Protein AF-0000000084635531 (afdb_homodimer)

Structure (mmCIF, N/CA/C/O backbone):
data_AF-0000000084635531-model_v1
#
loop_
_entity.id
_entity.type
_entity.pdbx_description
1 polymer Skt5p
#
loop_
_atom_site.group_PDB
_atom_site.id
_atom_site.type_symbol
_atom_site.label_atom_id
_atom_site.label_alt_id
_atom_site.label_comp_id
_atom_site.label_asym_id
_atom_site.label_entity_id
_atom_site.label_seq_id
_atom_site.pdbx_PDB_ins_code
_atom_site.Cartn_x
_atom_site.Cartn_y
_atom_site.Cartn_z
_atom_site.occupancy
_atom_site.B_iso_or_equiv
_atom_site.auth_seq_id
_atom_site.auth_comp_id
_atom_site.auth_asym_id
_atom_site.auth_atom_id
_atom_site.pdbx_PDB_model_num
ATOM 1 N N . MET A 1 1 ? -13.078 -28.516 -3.943 1 39.31 1 MET A N 1
ATOM 2 C CA . MET A 1 1 ? -13.93 -27.875 -4.945 1 39.31 1 MET A CA 1
ATOM 3 C C . MET A 1 1 ? -13.539 -26.422 -5.129 1 39.31 1 MET A C 1
ATOM 5 O O . MET A 1 1 ? -13.312 -25.969 -6.254 1 39.31 1 MET A O 1
ATOM 9 N N . ALA A 1 2 ? -13.672 -25.609 -3.975 1 47.59 2 ALA A N 1
ATOM 10 C CA . ALA A 1 2 ? -13.359 -24.188 -4.062 1 47.59 2 ALA A CA 1
ATOM 11 C C . ALA A 1 2 ? -11.977 -23.969 -4.664 1 47.59 2 ALA A C 1
ATOM 13 O O . ALA A 1 2 ? -11.805 -23.141 -5.555 1 47.59 2 ALA A O 1
ATOM 14 N N . PHE A 1 3 ? -11 -24.75 -4.027 1 55.53 3 PHE A N 1
ATOM 15 C CA . PHE A 1 3 ? -9.664 -24.797 -4.602 1 55.53 3 PHE A CA 1
ATOM 16 C C . PHE A 1 3 ? -9.711 -25.266 -6.051 1 55.53 3 PHE A C 1
ATOM 18 O O . PHE A 1 3 ? -8.898 -24.844 -6.875 1 55.53 3 PHE A O 1
ATOM 25 N N . GLU A 1 4 ? -10.875 -25.812 -6.172 1 57.25 4 GLU A N 1
ATOM 26 C CA . GLU A 1 4 ? -11 -26.328 -7.527 1 57.25 4 GLU A CA 1
ATOM 27 C C . GLU A 1 4 ? -11.25 -25.203 -8.531 1 57.25 4 GLU A C 1
ATOM 29 O O . GLU A 1 4 ? -10.711 -25.234 -9.641 1 57.25 4 GLU A O 1
ATOM 34 N N . TRP A 1 5 ? -12.078 -24.328 -8.078 1 56.72 5 TRP A N 1
ATOM 35 C CA . TRP A 1 5 ? -12.344 -23.25 -9.016 1 56.72 5 TRP A CA 1
ATOM 36 C C . TRP A 1 5 ? -11.086 -22.422 -9.266 1 56.72 5 TRP A C 1
ATOM 38 O O . TRP A 1 5 ? -10.766 -22.078 -10.406 1 56.72 5 TRP A O 1
ATOM 48 N N . TYR A 1 6 ? -10.523 -22.125 -8.172 1 62.44 6 TYR A N 1
ATOM 49 C CA . TYR A 1 6 ? -9.32 -21.328 -8.375 1 62.44 6 TYR A CA 1
ATOM 50 C C . TYR A 1 6 ? -8.258 -22.125 -9.109 1 62.44 6 TYR A C 1
ATOM 52 O O . TYR A 1 6 ? -7.555 -21.594 -9.977 1 62.44 6 TYR A O 1
ATOM 60 N N . SER A 1 7 ? -8.383 -23.281 -8.695 1 64.06 7 SER A N 1
ATOM 61 C CA . SER A 1 7 ? -7.453 -24.156 -9.398 1 64.06 7 SER A CA 1
ATOM 62 C C . SER A 1 7 ? -7.82 -24.281 -10.875 1 64.06 7 SER A C 1
ATOM 64 O O . SER A 1 7 ? -6.941 -24.297 -11.734 1 64.06 7 SER A O 1
ATOM 66 N N . LYS A 1 8 ? -9.062 -24.203 -11.023 1 62.97 8 LYS A N 1
ATOM 67 C CA . LYS A 1 8 ? -9.492 -24.281 -12.422 1 62.97 8 LYS A CA 1
ATOM 68 C C . LYS A 1 8 ? -9.156 -23 -13.18 1 62.97 8 LYS A C 1
ATOM 70 O O . LYS A 1 8 ? -8.695 -23.062 -14.32 1 62.97 8 LYS A O 1
ATOM 75 N N . SER A 1 9 ? -9.414 -21.984 -12.555 1 61.53 9 SER A N 1
ATOM 76 C CA . SER A 1 9 ? -9.055 -20.719 -13.203 1 61.53 9 SER A CA 1
ATOM 77 C C . SER A 1 9 ? -7.551 -20.625 -13.414 1 61.53 9 SER A C 1
ATOM 79 O O . SER A 1 9 ? -7.098 -20.203 -14.484 1 61.53 9 SER A O 1
ATOM 81 N N . ALA A 1 10 ? -6.926 -21.031 -12.406 1 65.19 10 ALA A N 1
ATOM 82 C CA . ALA A 1 10 ? -5.469 -21.062 -12.523 1 65.19 10 ALA A CA 1
ATOM 83 C C . ALA A 1 10 ? -5.027 -22.062 -13.578 1 65.19 10 ALA A C 1
ATOM 85 O O . ALA A 1 10 ? -4.082 -21.812 -14.328 1 65.19 10 ALA A O 1
ATOM 86 N N . ASN A 1 11 ? -5.816 -23 -13.656 1 63.84 11 ASN A N 1
ATOM 87 C CA . ASN A 1 11 ? -5.473 -24.062 -14.609 1 63.84 11 ASN A CA 1
ATOM 88 C C . ASN A 1 11 ? -5.93 -23.703 -16.031 1 63.84 11 ASN A C 1
ATOM 90 O O . ASN A 1 11 ? -5.316 -24.125 -17 1 63.84 11 ASN A O 1
ATOM 94 N N . ASN A 1 12 ? -6.898 -22.859 -16.094 1 64.81 12 ASN A N 1
ATOM 95 C CA . ASN A 1 12 ? -7.418 -22.5 -17.406 1 64.81 12 ASN A CA 1
ATOM 96 C C . ASN A 1 12 ? -6.637 -21.359 -18.031 1 64.81 12 ASN A C 1
ATOM 98 O O . ASN A 1 12 ? -7.133 -20.688 -18.938 1 64.81 12 ASN A O 1
ATOM 102 N N . GLY A 1 13 ? -5.625 -21.156 -17.375 1 65.75 13 GLY A N 1
ATOM 103 C CA . GLY A 1 13 ? -4.719 -20.234 -18.047 1 65.75 13 GLY A CA 1
ATOM 104 C C . GLY A 1 13 ? -4.887 -18.797 -17.594 1 65.75 13 GLY A C 1
ATOM 105 O O . GLY A 1 13 ? -4.32 -17.875 -18.203 1 65.75 13 GLY A O 1
ATOM 106 N N . CYS A 1 14 ? -5.695 -18.594 -16.703 1 80.75 14 CYS A N 1
ATOM 107 C CA . CYS A 1 14 ? -5.777 -17.219 -16.234 1 80.75 14 CYS A CA 1
ATOM 108 C C . CYS A 1 14 ? -4.551 -16.844 -15.406 1 80.75 14 CYS A C 1
ATOM 110 O O . CYS A 1 14 ? -4.391 -17.312 -14.281 1 80.75 14 CYS A O 1
ATOM 112 N N . VAL A 1 15 ? -3.674 -16.141 -16 1 83.44 15 VAL A N 1
ATOM 113 C CA . VAL A 1 15 ? -2.369 -15.828 -15.43 1 83.44 15 VAL A CA 1
ATOM 114 C C . VAL A 1 15 ? -2.549 -15.164 -14.062 1 83.44 15 VAL A C 1
ATOM 116 O O . VAL A 1 15 ? -1.773 -15.406 -13.141 1 83.44 15 VAL A O 1
ATOM 119 N N . GLU A 1 16 ? -3.568 -14.438 -13.93 1 82 16 GLU A N 1
ATOM 120 C CA . GLU A 1 16 ? -3.863 -13.812 -12.641 1 82 16 GLU A CA 1
ATOM 121 C C . GLU A 1 16 ? -4.277 -14.859 -11.609 1 82 16 GLU A C 1
ATOM 123 O O . GLU A 1 16 ? -3.881 -14.773 -10.445 1 82 16 GLU A O 1
ATOM 128 N N . GLY A 1 17 ? -5.078 -15.773 -12.031 1 81.44 17 GLY A N 1
ATOM 129 C CA . GLY A 1 17 ? -5.484 -16.859 -11.148 1 81.44 17 GLY A CA 1
ATOM 130 C C . GLY A 1 17 ? -4.316 -17.703 -10.664 1 81.44 17 GLY A C 1
ATOM 131 O O . GLY A 1 17 ? -4.254 -18.062 -9.492 1 81.44 17 GLY A O 1
ATOM 132 N N . GLN A 1 18 ? -3.461 -17.984 -11.547 1 87.81 18 GLN A N 1
ATOM 133 C CA . GLN A 1 18 ? -2.266 -18.734 -11.195 1 87.81 18 GLN A CA 1
ATOM 134 C C . GLN A 1 18 ? -1.438 -18.016 -10.141 1 87.81 18 GLN A C 1
ATOM 136 O O . GLN A 1 18 ? -1.026 -18.609 -9.148 1 87.81 18 GLN A O 1
ATOM 141 N N . ASN A 1 19 ? -1.224 -16.75 -10.375 1 88.44 19 ASN A N 1
ATOM 142 C CA . ASN A 1 19 ? -0.47 -15.938 -9.422 1 88.44 19 ASN A CA 1
ATOM 143 C C . ASN A 1 19 ? -1.159 -15.891 -8.062 1 88.44 19 ASN A C 1
ATOM 145 O O . ASN A 1 19 ? -0.507 -16.031 -7.023 1 88.44 19 ASN A O 1
ATOM 149 N N . ASN A 1 20 ? -2.418 -15.688 -8.117 1 84.12 20 ASN A N 1
ATOM 150 C CA . ASN A 1 20 ? -3.164 -15.57 -6.871 1 84.12 20 ASN A CA 1
ATOM 151 C C . ASN A 1 20 ? -3.168 -16.875 -6.09 1 84.12 20 ASN A C 1
ATOM 153 O O . ASN A 1 20 ? -3.037 -16.875 -4.863 1 84.12 20 ASN A O 1
ATOM 157 N N . LEU A 1 21 ? -3.301 -17.906 -6.723 1 84.62 21 LEU A N 1
ATOM 158 C CA . LEU A 1 21 ? -3.238 -19.219 -6.07 1 84.62 21 LEU A CA 1
ATOM 159 C C . LEU A 1 21 ? -1.843 -19.469 -5.512 1 84.62 21 LEU A C 1
ATOM 161 O O . LEU A 1 21 ? -1.699 -20.078 -4.449 1 84.62 21 LEU A O 1
ATOM 165 N N . ALA A 1 22 ? -0.888 -19.078 -6.258 1 90.25 22 ALA A N 1
ATOM 166 C CA . ALA A 1 22 ? 0.488 -19.203 -5.781 1 90.25 22 ALA A CA 1
ATOM 167 C C . ALA A 1 22 ? 0.681 -18.438 -4.469 1 90.25 22 ALA A C 1
ATOM 169 O O . ALA A 1 22 ? 1.336 -18.938 -3.551 1 90.25 22 ALA A O 1
ATOM 170 N N . LEU A 1 23 ? 0.091 -17.297 -4.391 1 88.25 23 LEU A N 1
ATOM 171 C CA . LEU A 1 23 ? 0.161 -16.516 -3.164 1 88.25 23 LEU A CA 1
ATOM 172 C C . LEU A 1 23 ? -0.453 -17.266 -1.995 1 88.25 23 LEU A C 1
ATOM 174 O O . LEU A 1 23 ? 0.071 -17.234 -0.879 1 88.25 23 LEU A O 1
ATOM 178 N N . CYS A 1 24 ? -1.521 -17.906 -2.26 1 85.94 24 CYS A N 1
ATOM 179 C CA . CYS A 1 24 ? -2.18 -18.688 -1.222 1 85.94 24 CYS A CA 1
ATOM 180 C C . CYS A 1 24 ? -1.283 -19.828 -0.75 1 85.94 24 CYS A C 1
ATOM 182 O O . CYS A 1 24 ? -1.133 -20.047 0.454 1 85.94 24 CYS A O 1
ATOM 184 N N . TYR A 1 25 ? -0.638 -20.516 -1.633 1 88.94 25 TYR A N 1
ATOM 185 C CA . TYR A 1 25 ? 0.281 -21.609 -1.288 1 88.94 25 TYR A CA 1
ATOM 186 C C . TYR A 1 25 ? 1.499 -21.062 -0.545 1 88.94 25 TYR A C 1
ATOM 188 O O . TYR A 1 25 ? 1.981 -21.688 0.401 1 88.94 25 TYR A O 1
ATOM 196 N N . GLU A 1 26 ? 1.96 -19.922 -1.021 1 91.44 26 GLU A N 1
ATOM 197 C CA . GLU A 1 26 ? 3.16 -19.344 -0.43 1 91.44 26 GLU A CA 1
ATOM 198 C C . GLU A 1 26 ? 2.93 -18.969 1.032 1 91.44 26 GLU A C 1
ATOM 200 O O . GLU A 1 26 ? 3.801 -19.188 1.877 1 91.44 26 GLU A O 1
ATOM 205 N N . ASN A 1 27 ? 1.719 -18.469 1.281 1 87.81 27 ASN A N 1
ATOM 206 C CA . ASN A 1 27 ? 1.479 -17.875 2.596 1 87.81 27 ASN A CA 1
ATOM 207 C C . ASN A 1 27 ? 0.577 -18.766 3.449 1 87.81 27 ASN A C 1
ATOM 209 O O . ASN A 1 27 ? 0.368 -18.484 4.633 1 87.81 27 ASN A O 1
ATOM 213 N N . GLY A 1 28 ? 0.109 -19.828 2.809 1 86.5 28 GLY A N 1
ATOM 214 C CA . GLY A 1 28 ? -0.807 -20.688 3.535 1 86.5 28 GLY A CA 1
ATOM 215 C C . GLY A 1 28 ? -2.141 -20.031 3.83 1 86.5 28 GLY A C 1
ATOM 216 O O . GLY A 1 28 ? -2.641 -20.109 4.957 1 86.5 28 GLY A O 1
ATOM 217 N N . ILE A 1 29 ? -2.553 -19.297 2.922 1 79.31 29 ILE A N 1
ATOM 218 C CA . ILE A 1 29 ? -3.83 -18.609 3.068 1 79.31 29 ILE A CA 1
ATOM 219 C C . ILE A 1 29 ? -4.969 -19.531 2.627 1 79.31 29 ILE A C 1
ATOM 221 O O . ILE A 1 29 ? -5.234 -19.672 1.431 1 79.31 29 ILE A O 1
ATOM 225 N N . GLY A 1 30 ? -5.68 -20.125 3.484 1 74.19 30 GLY A N 1
ATOM 226 C CA . GLY A 1 30 ? -6.816 -20.984 3.186 1 74.19 30 GLY A CA 1
ATOM 227 C C . GLY A 1 30 ? -6.414 -22.391 2.764 1 74.19 30 GLY A C 1
ATOM 228 O O . GLY A 1 30 ? -7.258 -23.281 2.65 1 74.19 30 GLY A O 1
ATOM 229 N N . ILE A 1 31 ? -5.211 -22.594 2.461 1 80.62 31 ILE A N 1
ATOM 230 C CA . ILE A 1 31 ? -4.652 -23.891 2.068 1 80.62 31 ILE A CA 1
ATOM 231 C C . ILE A 1 31 ? -3.301 -24.094 2.75 1 80.62 31 ILE A C 1
ATOM 233 O O . ILE A 1 31 ? -2.699 -23.141 3.248 1 80.62 31 ILE A O 1
ATOM 237 N N . ASP A 1 32 ? -2.846 -25.281 2.922 1 85.44 32 ASP A N 1
ATOM 238 C CA . ASP A 1 32 ? -1.549 -25.516 3.547 1 85.44 32 ASP A CA 1
ATOM 239 C C . ASP A 1 32 ? -0.424 -24.875 2.734 1 85.44 32 ASP A C 1
ATOM 241 O O . ASP A 1 32 ? -0.447 -24.906 1.502 1 85.44 32 ASP A O 1
ATOM 245 N N . LYS A 1 33 ? 0.396 -24.359 3.434 1 92.25 33 LYS A N 1
ATOM 246 C CA . LYS A 1 33 ? 1.575 -23.781 2.793 1 92.25 33 LYS A CA 1
ATOM 247 C C . LYS A 1 33 ? 2.316 -24.828 1.963 1 92.25 33 LYS A C 1
ATOM 249 O O . LYS A 1 33 ? 2.48 -25.969 2.396 1 92.25 33 LYS A O 1
ATOM 254 N N . ASP A 1 34 ? 2.715 -24.453 0.826 1 94.38 34 ASP A N 1
ATOM 255 C CA . ASP A 1 34 ? 3.459 -25.297 -0.106 1 94.38 34 ASP A CA 1
ATOM 256 C C . ASP A 1 34 ? 4.289 -24.453 -1.067 1 94.38 34 ASP A C 1
ATOM 258 O O . ASP A 1 34 ? 3.797 -24.031 -2.115 1 94.38 34 ASP A O 1
ATOM 262 N N . TYR A 1 35 ? 5.586 -24.297 -0.818 1 96.44 35 TYR A N 1
ATOM 263 C CA . TYR A 1 35 ? 6.453 -23.422 -1.607 1 96.44 35 TYR A CA 1
ATOM 264 C C . TYR A 1 35 ? 6.691 -24.016 -2.994 1 96.44 35 TYR A C 1
ATOM 266 O O . TYR A 1 35 ? 6.848 -23.266 -3.969 1 96.44 35 TYR A O 1
ATOM 274 N N . GLY A 1 36 ? 6.711 -25.297 -2.99 1 96.94 36 GLY A N 1
ATOM 275 C CA . GLY A 1 36 ? 6.883 -25.938 -4.285 1 96.94 36 GLY A CA 1
ATOM 276 C C . GLY A 1 36 ? 5.754 -25.625 -5.254 1 96.94 36 GLY A C 1
ATOM 277 O O . GLY A 1 36 ? 6 -25.266 -6.406 1 96.94 36 GLY A O 1
ATOM 278 N N . LYS A 1 37 ? 4.543 -25.719 -4.785 1 93.81 37 LYS A N 1
ATOM 279 C CA . LYS A 1 37 ? 3.389 -25.422 -5.625 1 93.81 37 LYS A CA 1
ATOM 280 C C . LYS A 1 37 ? 3.342 -23.922 -5.973 1 93.81 37 LYS A C 1
ATOM 282 O O . LYS A 1 37 ? 2.994 -23.562 -7.094 1 93.81 37 LYS A O 1
ATOM 287 N N . ALA A 1 38 ? 3.652 -23.125 -4.988 1 94.69 38 ALA A N 1
ATOM 288 C CA . ALA A 1 38 ? 3.697 -21.703 -5.25 1 94.69 38 ALA A CA 1
ATOM 289 C C . ALA A 1 38 ? 4.68 -21.375 -6.375 1 94.69 38 ALA A C 1
ATOM 291 O O . ALA A 1 38 ? 4.34 -20.656 -7.32 1 94.69 38 ALA A O 1
ATOM 292 N N . PHE A 1 39 ? 5.848 -22.016 -6.25 1 97.31 39 PHE A N 1
ATOM 293 C CA . PHE A 1 39 ? 6.902 -21.797 -7.234 1 97.31 39 PHE A CA 1
ATOM 294 C C . PHE A 1 39 ? 6.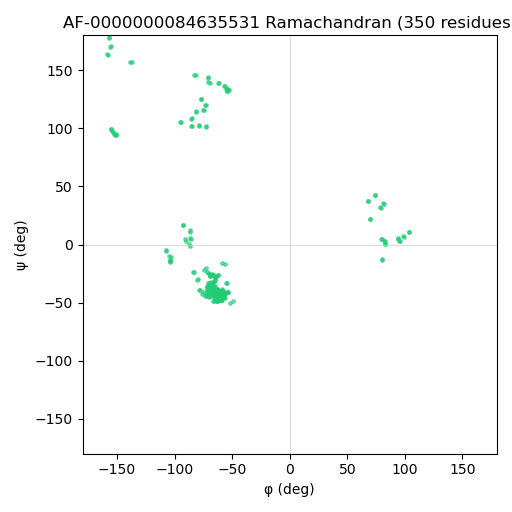434 -22.219 -8.625 1 97.31 39 PHE A C 1
ATOM 296 O O . PHE A 1 39 ? 6.625 -21.484 -9.594 1 97.31 39 PHE A O 1
ATOM 303 N N . GLU A 1 40 ? 5.844 -23.328 -8.688 1 95.25 40 GLU A N 1
ATOM 304 C CA . GLU A 1 40 ? 5.367 -23.844 -9.961 1 95.25 40 GLU A CA 1
ATOM 305 C C . GLU A 1 40 ? 4.316 -22.922 -10.578 1 95.25 40 GLU A C 1
ATOM 307 O O . GLU A 1 40 ? 4.344 -22.641 -11.773 1 95.25 40 GLU A O 1
ATOM 312 N N . LEU A 1 41 ? 3.461 -22.469 -9.75 1 92.69 41 LEU A N 1
ATOM 313 C CA . LEU A 1 41 ? 2.373 -21.625 -10.227 1 92.69 41 LEU A CA 1
ATOM 314 C C . LEU A 1 41 ? 2.889 -20.234 -10.617 1 92.69 41 LEU A C 1
ATOM 316 O O . LEU A 1 41 ? 2.469 -19.672 -11.633 1 92.69 41 LEU A O 1
ATOM 320 N N . TYR A 1 42 ? 3.766 -19.672 -9.836 1 94.81 42 TYR A N 1
ATOM 321 C CA . TYR A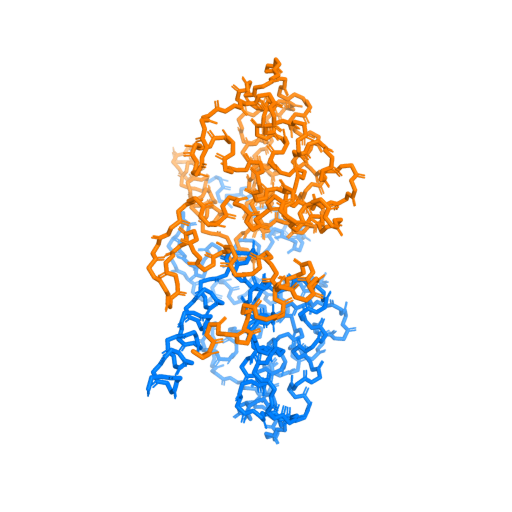 1 42 ? 4.391 -18.422 -10.234 1 94.81 42 TYR A CA 1
ATOM 322 C C . TYR A 1 42 ? 5.113 -18.562 -11.57 1 94.81 42 TYR A C 1
ATOM 324 O O . TYR A 1 42 ? 5.07 -17.672 -12.414 1 94.81 42 TYR A O 1
ATOM 332 N N . SER A 1 43 ? 5.844 -19.656 -11.703 1 95.88 43 SER A N 1
ATOM 333 C CA . SER A 1 43 ? 6.562 -19.938 -12.938 1 95.88 43 SER A CA 1
ATOM 334 C C . SER A 1 43 ? 5.609 -19.984 -14.133 1 95.88 43 SER A C 1
ATOM 336 O O . SER A 1 43 ? 5.891 -19.406 -15.18 1 95.88 43 SER A O 1
ATOM 338 N N . LYS A 1 44 ? 4.535 -20.641 -13.93 1 93.12 44 LYS A N 1
ATOM 339 C CA . LYS A 1 44 ? 3.535 -20.734 -14.984 1 93.12 44 LYS A CA 1
ATOM 340 C C . LYS A 1 44 ? 2.963 -19.359 -15.328 1 93.12 44 LYS A C 1
ATOM 342 O O . LYS A 1 44 ? 2.842 -19.016 -16.5 1 93.12 44 LYS A O 1
ATOM 347 N N . ALA A 1 45 ? 2.592 -18.641 -14.328 1 92.56 45 ALA A N 1
ATOM 348 C CA . ALA A 1 45 ? 2.033 -17.312 -14.531 1 92.56 45 ALA A CA 1
ATOM 349 C C . ALA A 1 45 ? 3.031 -16.406 -15.25 1 92.56 45 ALA A C 1
ATOM 351 O O . ALA A 1 45 ? 2.652 -15.617 -16.125 1 92.56 45 ALA A O 1
ATOM 352 N N . THR A 1 46 ? 4.246 -16.469 -14.875 1 93.94 46 THR A N 1
ATOM 353 C CA . THR A 1 46 ? 5.309 -15.68 -15.484 1 93.94 46 THR A CA 1
ATOM 354 C C . THR A 1 46 ? 5.484 -16.062 -16.953 1 93.94 46 THR A C 1
ATOM 356 O O . THR A 1 46 ? 5.578 -15.18 -17.812 1 93.94 46 THR A O 1
ATOM 359 N N . ASN A 1 47 ? 5.492 -17.328 -17.188 1 92.88 47 ASN A N 1
ATOM 360 C CA . ASN A 1 47 ? 5.656 -17.828 -18.562 1 92.88 47 ASN A CA 1
ATOM 361 C C . ASN A 1 47 ? 4.48 -17.422 -19.438 1 92.88 47 ASN A C 1
ATOM 363 O O . ASN A 1 47 ? 4.648 -17.188 -20.641 1 92.88 47 ASN A O 1
ATOM 367 N N . ASN A 1 48 ? 3.342 -17.266 -18.766 1 90.44 48 ASN A N 1
ATOM 368 C CA . ASN A 1 48 ? 2.141 -16.891 -19.5 1 90.44 48 ASN A CA 1
ATOM 369 C C . ASN A 1 48 ? 1.982 -15.375 -19.578 1 90.44 48 ASN A C 1
ATOM 371 O O . ASN A 1 48 ? 0.934 -14.875 -19.984 1 90.44 48 ASN A O 1
ATOM 375 N N . GLY A 1 49 ? 2.988 -14.625 -19.031 1 87.19 49 GLY A N 1
ATOM 376 C CA . GLY A 1 49 ? 3.086 -13.211 -19.344 1 87.19 49 GLY A CA 1
ATOM 377 C C . GLY A 1 49 ? 2.6 -12.312 -18.219 1 87.19 49 GLY A C 1
ATOM 378 O O . GLY A 1 49 ? 2.443 -11.109 -18.406 1 87.19 49 GLY A O 1
ATOM 379 N N . TYR A 1 50 ? 2.359 -12.844 -17.078 1 88.12 50 TYR A N 1
ATOM 380 C CA . TYR A 1 50 ? 1.863 -12.016 -15.984 1 88.12 50 TYR A CA 1
ATOM 381 C C . TYR A 1 50 ? 3.006 -11.266 -15.297 1 88.12 50 TYR A C 1
ATOM 383 O O . TYR A 1 50 ? 3.768 -11.859 -14.531 1 88.12 50 TYR A O 1
ATOM 391 N N . ILE A 1 51 ? 2.965 -10.07 -15.422 1 84.62 51 ILE A N 1
ATOM 392 C CA . ILE A 1 51 ? 4.098 -9.227 -15.062 1 84.62 51 ILE A CA 1
ATOM 393 C C . ILE A 1 51 ? 4.316 -9.273 -13.547 1 84.62 51 ILE A C 1
ATOM 395 O O . ILE A 1 51 ? 5.457 -9.32 -13.078 1 84.62 51 ILE A O 1
ATOM 399 N N . PHE A 1 52 ? 3.285 -9.273 -12.758 1 84 52 PHE A N 1
ATOM 400 C CA . PHE A 1 52 ? 3.416 -9.25 -11.305 1 84 52 PHE A CA 1
ATOM 401 C C . PHE A 1 52 ? 3.975 -10.562 -10.781 1 84 52 PHE A C 1
ATOM 403 O O . PHE A 1 52 ? 4.676 -10.594 -9.766 1 84 52 PHE A O 1
ATOM 410 N N . ALA A 1 53 ? 3.73 -11.578 -11.555 1 91.81 53 ALA A N 1
ATOM 411 C CA . ALA A 1 53 ? 4.227 -12.891 -11.148 1 91.81 53 ALA A CA 1
ATOM 412 C C . ALA A 1 53 ? 5.742 -12.969 -11.281 1 91.81 53 ALA A C 1
ATOM 414 O O . ALA A 1 53 ? 6.387 -13.797 -10.633 1 91.81 53 ALA A O 1
ATOM 415 N N . ARG A 1 54 ? 6.281 -12.156 -12.133 1 94.19 54 ARG A N 1
ATOM 416 C CA . ARG A 1 54 ? 7.73 -12.148 -12.328 1 94.19 54 ARG A CA 1
ATOM 417 C C . ARG A 1 54 ? 8.453 -11.75 -11.055 1 94.19 54 ARG A C 1
ATOM 419 O O . ARG A 1 54 ? 9.438 -12.375 -10.664 1 94.19 54 ARG A O 1
ATOM 426 N N . SER A 1 55 ? 7.93 -10.781 -10.414 1 93.38 55 SER A N 1
ATOM 427 C CA . SER A 1 55 ? 8.539 -10.352 -9.156 1 93.38 55 SER A CA 1
ATOM 428 C C . SER A 1 55 ? 8.375 -11.414 -8.078 1 93.38 55 SER A C 1
ATOM 430 O O . SER A 1 55 ? 9.297 -11.648 -7.289 1 93.38 55 SER A O 1
ATOM 432 N N . ASN A 1 56 ? 7.23 -11.984 -8.102 1 94.06 56 ASN A N 1
ATOM 433 C CA . ASN A 1 56 ? 7.012 -13.031 -7.109 1 94.06 56 ASN A CA 1
ATOM 434 C C . ASN A 1 56 ? 7.914 -14.234 -7.359 1 94.06 56 ASN A C 1
ATOM 436 O O . ASN A 1 56 ? 8.469 -14.812 -6.414 1 94.06 56 ASN A O 1
ATOM 440 N N . LEU A 1 57 ? 8.016 -14.586 -8.578 1 96.62 57 LEU A N 1
ATOM 441 C CA . LEU A 1 57 ? 8.93 -15.672 -8.93 1 96.62 57 LEU A CA 1
ATOM 442 C C . LEU A 1 57 ? 10.367 -15.305 -8.578 1 96.62 57 LEU A C 1
ATOM 444 O O . LEU A 1 57 ? 11.125 -16.156 -8.094 1 96.62 57 LEU A O 1
ATOM 448 N N . GLY A 1 58 ? 10.703 -14.102 -8.836 1 97.19 58 GLY A N 1
ATOM 449 C CA . GLY A 1 58 ? 12.016 -13.625 -8.422 1 97.19 58 GLY A CA 1
ATOM 450 C C . GLY A 1 58 ? 12.266 -13.797 -6.934 1 97.19 58 GLY A C 1
ATOM 451 O O . GLY A 1 58 ? 13.344 -14.242 -6.527 1 97.19 58 GLY A O 1
ATOM 452 N N . ARG A 1 59 ? 11.289 -13.523 -6.18 1 95.38 59 ARG A N 1
ATOM 453 C CA . ARG A 1 59 ? 11.406 -13.68 -4.734 1 95.38 59 ARG A CA 1
ATOM 454 C C . ARG A 1 59 ? 11.633 -15.141 -4.359 1 95.38 59 ARG A C 1
ATOM 456 O O . ARG A 1 59 ? 12.383 -15.438 -3.428 1 95.38 59 ARG A O 1
ATOM 463 N N . CYS A 1 60 ? 10.953 -16.016 -5.098 1 97.31 60 CYS A N 1
ATOM 464 C CA . CYS A 1 60 ? 11.172 -17.438 -4.859 1 97.31 60 CYS A CA 1
ATOM 465 C C . CYS A 1 60 ? 12.641 -17.797 -5.055 1 97.31 60 CYS A C 1
ATOM 467 O O . CYS A 1 60 ? 13.227 -18.484 -4.219 1 97.31 60 CYS A O 1
ATOM 469 N N . TYR A 1 61 ? 13.258 -17.281 -6.102 1 97.88 61 TYR A N 1
ATOM 470 C CA . TYR A 1 61 ? 14.664 -17.547 -6.363 1 97.88 61 TYR A CA 1
ATOM 471 C C . TYR A 1 61 ? 15.547 -16.844 -5.336 1 97.88 61 TYR A C 1
ATOM 473 O O . TYR A 1 61 ? 16.594 -17.375 -4.941 1 97.88 61 TYR A O 1
ATOM 481 N N . GLU A 1 62 ? 15.125 -15.703 -4.938 1 97.5 62 GLU A N 1
ATOM 482 C CA . GLU A 1 62 ? 15.906 -14.93 -3.98 1 97.5 62 GLU A CA 1
ATOM 483 C C . GLU A 1 62 ? 15.93 -15.602 -2.611 1 97.5 62 GLU A C 1
ATOM 485 O O . GLU A 1 62 ? 16.969 -15.617 -1.941 1 97.5 62 GLU A O 1
ATOM 490 N N . LYS A 1 63 ? 14.805 -16.203 -2.223 1 96.44 63 LYS A N 1
ATOM 491 C CA . LYS A 1 63 ? 14.656 -16.734 -0.869 1 96.44 63 LYS A CA 1
ATOM 492 C C . LYS A 1 63 ? 14.773 -18.25 -0.85 1 96.44 63 LYS A C 1
ATOM 494 O O . LYS A 1 63 ? 14.961 -18.859 0.212 1 96.44 63 LYS A O 1
ATOM 499 N N . GLY A 1 64 ? 14.688 -18.844 -2.004 1 97.12 64 GLY A N 1
ATOM 500 C CA . GLY A 1 64 ? 14.711 -20.297 -2.1 1 97.12 64 GLY A CA 1
ATOM 501 C C . GLY A 1 64 ? 13.391 -20.938 -1.748 1 97.12 64 GLY A C 1
ATOM 502 O O . GLY A 1 64 ? 13.352 -22 -1.108 1 97.12 64 GLY A O 1
ATOM 503 N N . PHE A 1 65 ? 12.281 -20.219 -2.049 1 96.56 65 PHE A N 1
ATOM 504 C CA . PHE A 1 65 ? 10.945 -20.766 -1.829 1 96.56 65 PHE A CA 1
ATOM 505 C C . PHE A 1 65 ? 10.562 -21.734 -2.943 1 96.56 65 PHE A C 1
ATOM 507 O O . PHE A 1 65 ? 10.141 -21.297 -4.02 1 96.56 65 PHE A O 1
ATOM 514 N N . GLY A 1 66 ? 10.609 -23 -2.764 1 97.38 66 GLY A N 1
ATOM 515 C CA . GLY A 1 66 ? 10.211 -24 -3.736 1 97.38 66 GLY A CA 1
ATOM 516 C C . GLY A 1 66 ? 11.281 -24.297 -4.766 1 97.38 66 GLY A C 1
ATOM 517 O O . GLY A 1 66 ? 11.055 -25.062 -5.707 1 97.38 66 GLY A O 1
ATOM 518 N N . THR A 1 67 ? 12.453 -23.672 -4.617 1 97.56 67 THR A N 1
ATOM 519 C CA . THR A 1 67 ? 13.609 -23.844 -5.492 1 97.56 67 THR A CA 1
ATOM 520 C C . THR A 1 67 ? 14.898 -23.5 -4.754 1 97.56 67 THR A C 1
ATOM 522 O O . THR A 1 67 ? 14.859 -23.062 -3.6 1 97.56 67 THR A O 1
ATOM 525 N N . ASP A 1 68 ? 16.078 -23.766 -5.305 1 96.88 68 ASP A N 1
ATOM 526 C CA . ASP A 1 68 ? 17.344 -23.312 -4.73 1 96.88 68 ASP A CA 1
ATOM 527 C C . ASP A 1 68 ? 17.5 -21.797 -4.887 1 96.88 68 ASP A C 1
ATOM 529 O O . ASP A 1 68 ? 17.031 -21.219 -5.867 1 96.88 68 ASP A O 1
ATOM 533 N N . LYS A 1 69 ? 18.062 -21.203 -3.961 1 97.56 69 LYS A N 1
ATOM 534 C CA . LYS A 1 69 ? 18.406 -19.781 -4.074 1 97.56 69 LYS A CA 1
ATOM 535 C C . LYS A 1 69 ? 19.234 -19.516 -5.328 1 97.56 69 LYS A C 1
ATOM 537 O O . LYS A 1 69 ? 20.141 -20.281 -5.652 1 97.56 69 LYS A O 1
ATOM 542 N N . ASN A 1 70 ? 18.891 -18.531 -6.02 1 98.38 70 ASN A N 1
ATOM 543 C CA . ASN A 1 70 ? 19.578 -18.094 -7.234 1 98.38 70 ASN A CA 1
ATOM 544 C C . ASN A 1 70 ? 19.391 -16.594 -7.469 1 98.38 70 ASN A C 1
ATOM 546 O O . ASN A 1 70 ? 18.422 -16.172 -8.094 1 98.38 70 ASN A O 1
ATOM 550 N N . TYR A 1 71 ? 20.297 -15.836 -7.051 1 98.06 71 TYR A N 1
ATOM 551 C CA . TYR A 1 71 ? 20.203 -14.383 -7.09 1 98.06 71 TYR A CA 1
ATOM 552 C C . TYR A 1 71 ? 20.234 -13.875 -8.523 1 98.06 71 TYR A C 1
ATOM 554 O O . TYR A 1 71 ? 19.578 -12.875 -8.852 1 98.06 71 TYR A O 1
ATOM 562 N N . MET A 1 72 ? 21 -14.516 -9.32 1 97.94 72 MET A N 1
ATOM 563 C CA . MET A 1 72 ? 21.094 -14.078 -10.711 1 97.94 72 MET A CA 1
ATOM 564 C C . MET A 1 72 ? 19.75 -14.227 -11.414 1 97.94 72 MET A C 1
ATOM 566 O O . MET A 1 72 ? 19.328 -13.32 -12.141 1 97.94 72 MET A O 1
ATOM 570 N N . ARG A 1 73 ? 19.109 -15.312 -11.211 1 97.62 73 ARG A N 1
ATOM 571 C CA . ARG A 1 73 ? 17.781 -15.523 -11.805 1 97.62 73 ARG A CA 1
ATOM 572 C C . ARG A 1 73 ? 16.781 -14.516 -11.25 1 97.62 73 ARG A C 1
ATOM 574 O O . ARG A 1 73 ? 15.945 -13.992 -11.992 1 97.62 73 ARG A O 1
ATOM 581 N N . ALA A 1 74 ? 16.844 -14.305 -9.945 1 98.19 74 ALA A N 1
ATOM 582 C CA . ALA A 1 74 ? 15.977 -13.305 -9.328 1 98.19 74 ALA A CA 1
ATOM 583 C C . ALA A 1 74 ? 16.188 -11.93 -9.969 1 98.19 74 ALA A C 1
ATOM 585 O O . ALA A 1 74 ? 15.219 -11.273 -10.367 1 98.19 74 ALA A O 1
ATOM 586 N N . PHE A 1 75 ? 17.438 -11.594 -10.219 1 98.38 75 PHE A N 1
ATOM 587 C CA . PHE A 1 75 ? 17.797 -10.312 -10.828 1 98.38 75 PHE A CA 1
ATOM 588 C C . PHE A 1 75 ? 17.188 -10.188 -12.219 1 98.38 75 PHE A C 1
ATOM 590 O O . PHE A 1 75 ? 16.609 -9.148 -12.562 1 98.38 75 PHE A O 1
ATOM 597 N N . GLU A 1 76 ? 1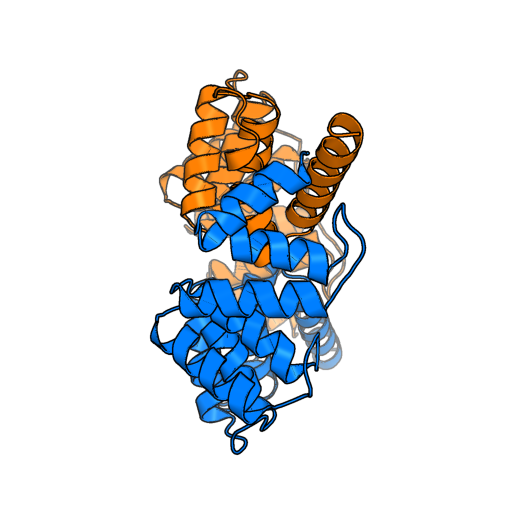7.312 -11.211 -12.953 1 97.81 76 GLU A N 1
ATOM 598 C CA . GLU A 1 76 ? 16.797 -11.195 -14.312 1 97.81 76 GLU A CA 1
ATOM 599 C C . GLU A 1 76 ? 15.281 -10.992 -14.336 1 97.81 76 GLU A C 1
ATOM 601 O O . GLU A 1 76 ? 14.758 -10.25 -15.164 1 97.81 76 GLU A O 1
ATOM 606 N N . LEU A 1 77 ? 14.664 -11.664 -13.422 1 97.75 77 LEU A N 1
ATOM 607 C CA . LEU A 1 77 ? 13.211 -11.562 -13.344 1 97.75 77 LEU A CA 1
ATOM 608 C C . LEU A 1 77 ? 12.781 -10.18 -12.883 1 97.75 77 LEU A C 1
ATOM 610 O O . LEU A 1 77 ? 11.867 -9.586 -13.453 1 97.75 77 LEU A O 1
ATOM 614 N N . TYR A 1 78 ? 13.43 -9.648 -11.875 1 97.44 78 TYR A N 1
ATOM 615 C CA . TYR A 1 78 ? 13.125 -8.305 -11.414 1 97.44 78 TYR A CA 1
ATOM 616 C C . TYR A 1 78 ? 13.398 -7.277 -12.508 1 97.44 78 TYR A C 1
ATOM 618 O O . TYR A 1 78 ? 12.648 -6.309 -12.664 1 97.44 78 TYR A O 1
ATOM 626 N N . ASN A 1 79 ? 14.492 -7.496 -13.25 1 98 79 ASN A N 1
ATOM 627 C CA . ASN A 1 79 ? 14.852 -6.59 -14.336 1 98 79 ASN A CA 1
ATOM 628 C C . ASN A 1 79 ? 13.758 -6.543 -15.406 1 98 79 ASN A C 1
ATOM 630 O O . ASN A 1 79 ? 13.391 -5.469 -15.883 1 98 79 ASN A O 1
ATOM 634 N N . LYS A 1 80 ? 13.289 -7.707 -15.727 1 96.25 80 LYS A N 1
ATOM 635 C CA . LYS A 1 80 ? 12.203 -7.766 -16.703 1 96.25 80 LYS A CA 1
ATOM 636 C C . LYS A 1 80 ? 10.953 -7.07 -16.172 1 96.25 80 LYS A C 1
ATOM 638 O O . LYS A 1 80 ? 10.328 -6.285 -16.875 1 96.25 80 LYS A O 1
ATOM 643 N N . SER A 1 81 ? 10.602 -7.348 -14.961 1 95.25 81 SER A N 1
ATOM 644 C CA . SER A 1 81 ? 9.43 -6.746 -14.336 1 95.25 81 SER A CA 1
ATOM 645 C C . SER A 1 81 ? 9.562 -5.23 -14.258 1 95.25 81 SER A C 1
ATOM 647 O O . SER A 1 81 ? 8.617 -4.504 -14.57 1 95.25 81 SER A O 1
ATOM 649 N N . ALA A 1 82 ? 10.664 -4.73 -13.922 1 96.31 82 ALA A N 1
ATOM 650 C CA . ALA A 1 82 ? 10.922 -3.299 -13.82 1 96.31 82 ALA A CA 1
ATOM 651 C C . ALA A 1 82 ? 10.828 -2.621 -15.18 1 96.31 82 ALA A C 1
ATOM 653 O O . ALA A 1 82 ? 10.234 -1.546 -15.312 1 96.31 82 ALA A O 1
ATOM 654 N N . ASN A 1 83 ? 11.352 -3.268 -16.188 1 95.69 83 ASN A N 1
ATOM 655 C CA . ASN A 1 83 ? 11.367 -2.715 -17.547 1 95.69 83 ASN A CA 1
ATOM 656 C C . ASN A 1 83 ? 9.953 -2.621 -18.125 1 95.69 83 ASN A C 1
ATOM 658 O O . ASN A 1 83 ? 9.688 -1.765 -18.969 1 95.69 83 ASN A O 1
ATOM 662 N N . GLU A 1 84 ? 9.156 -3.486 -17.594 1 92.75 84 GLU A N 1
ATOM 663 C CA . GLU A 1 84 ? 7.77 -3.467 -18.062 1 92.75 84 GLU A CA 1
ATOM 664 C C . GLU A 1 84 ? 6.934 -2.471 -17.25 1 92.75 84 GLU A C 1
ATOM 666 O O . GLU A 1 84 ? 5.715 -2.406 -17.422 1 92.75 84 GLU A O 1
ATOM 671 N N . GLY A 1 85 ? 7.539 -1.807 -16.312 1 91 85 GLY A N 1
ATOM 672 C CA . GLY A 1 85 ? 6.902 -0.69 -15.633 1 91 85 GLY A CA 1
ATOM 673 C C . GLY A 1 85 ? 6.297 -1.071 -14.297 1 91 85 GLY A C 1
ATOM 674 O O . GLY A 1 85 ? 5.621 -0.261 -13.664 1 91 85 GLY A O 1
ATOM 675 N N . CYS A 1 86 ? 6.535 -2.277 -13.844 1 90.81 86 CYS A N 1
ATOM 676 C CA . CYS A 1 86 ? 5.992 -2.719 -12.562 1 90.81 86 CYS A CA 1
ATOM 677 C C . CYS A 1 86 ? 6.727 -2.061 -11.406 1 90.81 86 CYS A C 1
ATOM 679 O O . CYS A 1 86 ? 7.93 -2.258 -11.234 1 90.81 86 CYS A O 1
ATOM 681 N N . SER A 1 87 ? 6.004 -1.331 -10.594 1 91.81 87 SER A N 1
ATOM 682 C CA . SER A 1 87 ? 6.605 -0.593 -9.484 1 91.81 87 SER A CA 1
ATOM 683 C C . SER A 1 87 ? 7.25 -1.537 -8.477 1 91.81 87 SER A C 1
ATOM 685 O O . SER A 1 87 ? 8.305 -1.232 -7.918 1 91.81 87 SER A O 1
ATOM 687 N N . LYS A 1 88 ? 6.586 -2.623 -8.211 1 91.88 88 LYS A N 1
ATOM 688 C CA . LYS A 1 88 ? 7.18 -3.619 -7.324 1 91.88 88 LYS A CA 1
ATOM 689 C C . LYS A 1 88 ? 8.492 -4.156 -7.898 1 91.88 88 LYS A C 1
ATOM 691 O O . LYS A 1 88 ? 9.477 -4.305 -7.176 1 91.88 88 LYS A O 1
ATOM 696 N N . GLY A 1 89 ? 8.414 -4.492 -9.18 1 95.62 89 GLY A N 1
ATOM 697 C CA . GLY A 1 89 ? 9.625 -4.934 -9.859 1 95.62 89 GLY A CA 1
ATOM 698 C C . GLY A 1 89 ? 10.75 -3.916 -9.789 1 95.62 89 GLY A C 1
ATOM 699 O O . GLY A 1 89 ? 11.906 -4.277 -9.586 1 95.62 89 GLY A O 1
ATOM 700 N N . GLN A 1 90 ? 10.422 -2.658 -9.961 1 97.38 90 GLN A N 1
ATOM 701 C CA . GLN A 1 90 ? 11.398 -1.58 -9.859 1 97.38 90 GLN A CA 1
ATOM 702 C C . GLN A 1 90 ? 12.039 -1.548 -8.477 1 97.38 90 GLN A C 1
ATOM 704 O O . GLN A 1 90 ? 13.258 -1.418 -8.352 1 97.38 90 GLN A O 1
ATOM 709 N N . ASN A 1 91 ? 11.203 -1.706 -7.492 1 97.38 91 ASN A N 1
ATOM 710 C CA . ASN A 1 91 ? 11.719 -1.729 -6.129 1 97.38 91 ASN A CA 1
ATOM 711 C C . ASN A 1 91 ? 12.609 -2.941 -5.887 1 97.38 91 ASN A C 1
ATOM 713 O O . ASN A 1 91 ? 13.695 -2.814 -5.309 1 97.38 91 ASN A O 1
ATOM 717 N N . ASP A 1 92 ? 12.188 -4.094 -6.316 1 97 92 ASP A N 1
ATOM 718 C CA . ASP A 1 92 ? 12.945 -5.32 -6.105 1 97 92 ASP A CA 1
ATOM 719 C C . ASP A 1 92 ? 14.273 -5.277 -6.855 1 97 92 ASP A C 1
ATOM 721 O O . ASP A 1 92 ? 15.305 -5.727 -6.336 1 97 92 ASP A O 1
ATOM 725 N N . LEU A 1 93 ? 14.203 -4.742 -8.023 1 98.25 93 LEU A N 1
ATOM 726 C CA . LEU A 1 93 ? 15.438 -4.566 -8.773 1 98.25 93 LEU A CA 1
ATOM 727 C C . LEU A 1 93 ? 16.375 -3.596 -8.062 1 98.25 93 LEU A C 1
ATOM 729 O O . LEU A 1 93 ? 17.594 -3.811 -8.016 1 98.25 93 LEU A O 1
ATOM 733 N N . GLY A 1 94 ? 15.82 -2.533 -7.543 1 98.62 94 GLY A N 1
ATOM 734 C CA . GLY A 1 94 ? 16.609 -1.623 -6.73 1 98.62 94 GLY A CA 1
ATOM 735 C C . GLY A 1 94 ? 17.328 -2.316 -5.582 1 98.62 94 GLY A C 1
ATOM 736 O O . GLY A 1 94 ? 18.5 -2.055 -5.328 1 98.62 94 GLY A O 1
ATOM 737 N N . ASN A 1 95 ? 16.672 -3.207 -4.961 1 98.25 95 ASN A N 1
ATOM 738 C CA . ASN A 1 95 ? 17.281 -3.971 -3.875 1 98.25 95 ASN A CA 1
ATOM 739 C C . ASN A 1 95 ? 18.469 -4.805 -4.367 1 98.25 95 ASN A C 1
ATOM 741 O O . ASN A 1 95 ? 19.453 -4.965 -3.65 1 98.25 95 ASN A O 1
ATOM 745 N N . CYS A 1 96 ? 18.297 -5.359 -5.551 1 98.38 96 CYS A N 1
ATOM 746 C CA . CYS A 1 96 ? 19.406 -6.125 -6.105 1 98.38 96 CYS A CA 1
ATOM 747 C C . CYS A 1 96 ? 20.656 -5.262 -6.215 1 98.38 96 CYS A C 1
ATOM 749 O O . CYS A 1 96 ? 21.734 -5.668 -5.777 1 98.38 96 CYS A O 1
ATOM 751 N N . TYR A 1 97 ? 20.5 -4.055 -6.695 1 98.69 97 TYR A N 1
ATOM 752 C CA . TYR A 1 97 ? 21.625 -3.141 -6.832 1 98.69 97 TYR A CA 1
ATOM 753 C C . TYR A 1 97 ? 22.094 -2.643 -5.469 1 98.69 97 TYR A C 1
ATOM 755 O O . TYR A 1 97 ? 23.297 -2.436 -5.254 1 98.69 97 TYR A O 1
ATOM 763 N N . PHE A 1 98 ? 21.172 -2.453 -4.598 1 98.69 98 PHE A N 1
ATOM 764 C CA . PHE A 1 98 ? 21.5 -1.925 -3.275 1 98.69 98 PHE A CA 1
ATOM 765 C C . PHE A 1 98 ? 22.344 -2.918 -2.484 1 98.69 98 PHE A C 1
ATOM 767 O O . PHE A 1 98 ? 23.344 -2.539 -1.866 1 98.69 98 PHE A O 1
ATOM 774 N N . TYR A 1 99 ? 21.984 -4.199 -2.562 1 97.81 99 TYR A N 1
ATOM 775 C CA . TYR A 1 99 ? 22.625 -5.211 -1.73 1 97.81 99 TYR A CA 1
ATOM 776 C C . TYR A 1 99 ? 23.625 -6.035 -2.543 1 97.81 99 TYR A C 1
ATOM 778 O O . TYR A 1 99 ? 24.375 -6.832 -1.985 1 97.81 99 TYR A O 1
ATOM 786 N N . GLY A 1 100 ? 23.641 -5.914 -3.775 1 97.81 100 GLY A N 1
ATOM 787 C CA . GLY A 1 100 ? 24.516 -6.703 -4.629 1 97.81 100 GLY A CA 1
ATOM 788 C C . GLY A 1 100 ? 24.062 -8.141 -4.777 1 97.81 100 GLY A C 1
ATOM 789 O O . GLY A 1 100 ? 24.859 -9.07 -4.645 1 97.81 100 GLY A O 1
ATOM 790 N N . LYS A 1 101 ? 22.797 -8.32 -4.949 1 97.44 101 LYS A N 1
ATOM 791 C CA . LYS A 1 101 ? 22.234 -9.656 -5.137 1 97.44 101 LYS A CA 1
ATOM 792 C C . LYS A 1 101 ? 22.094 -9.984 -6.621 1 97.44 101 LYS A C 1
ATOM 794 O O . LYS A 1 101 ? 21.156 -9.516 -7.27 1 97.44 101 LYS A O 1
ATOM 799 N N . GLY A 1 102 ? 22.891 -10.797 -7.199 1 97.62 102 GLY A N 1
ATOM 800 C CA . GLY A 1 102 ? 22.828 -11.195 -8.594 1 97.62 102 GLY A CA 1
ATOM 801 C C . GLY A 1 102 ? 23.484 -10.203 -9.531 1 97.62 102 GLY A C 1
ATOM 802 O O . GLY A 1 102 ? 23.516 -10.406 -10.75 1 97.62 102 GLY A O 1
ATOM 803 N N . ILE A 1 103 ? 24.016 -9.148 -8.977 1 97.75 103 ILE A N 1
ATOM 804 C CA . ILE A 1 103 ? 24.656 -8.062 -9.703 1 97.75 103 ILE A CA 1
ATOM 805 C C . ILE A 1 103 ? 25.609 -7.305 -8.773 1 97.75 103 ILE A C 1
ATOM 807 O O . ILE A 1 103 ? 25.578 -7.492 -7.555 1 97.75 103 ILE A O 1
ATOM 811 N N . THR A 1 104 ? 26.5 -6.547 -9.305 1 97.62 104 THR A N 1
ATOM 812 C CA . THR A 1 104 ? 27.391 -5.738 -8.484 1 97.62 104 THR A CA 1
ATOM 813 C C . THR A 1 104 ? 26.641 -4.605 -7.805 1 97.62 104 THR A C 1
ATOM 815 O O . THR A 1 104 ? 25.781 -3.961 -8.43 1 97.62 104 THR A O 1
ATOM 818 N N . LYS A 1 105 ? 26.953 -4.367 -6.578 1 98.12 105 LYS A N 1
ATOM 819 C CA . LYS A 1 105 ? 26.359 -3.283 -5.805 1 98.12 105 LYS A CA 1
ATOM 820 C C . LYS A 1 105 ? 26.516 -1.942 -6.516 1 98.12 105 LYS A C 1
ATOM 822 O O . LYS A 1 105 ? 27.594 -1.643 -7.039 1 98.12 105 LYS A O 1
ATOM 827 N N . ASP A 1 106 ? 25.5 -1.198 -6.582 1 98.69 106 ASP A N 1
ATOM 828 C CA . ASP A 1 106 ? 25.453 0.114 -7.223 1 98.69 106 ASP A CA 1
ATOM 829 C C . ASP A 1 106 ? 24.375 0.986 -6.605 1 98.69 106 ASP A C 1
ATOM 831 O O . ASP A 1 106 ? 23.219 0.951 -7.047 1 98.69 106 ASP A O 1
ATOM 835 N N . TYR A 1 107 ? 24.703 1.837 -5.684 1 98.56 107 TYR A N 1
ATOM 836 C CA . TYR A 1 107 ? 23.734 2.639 -4.945 1 98.56 107 TYR A CA 1
ATOM 837 C C . TYR A 1 107 ? 23.062 3.658 -5.859 1 98.56 107 TYR A C 1
ATOM 839 O O . TYR A 1 107 ? 21.875 3.99 -5.672 1 98.56 107 TYR A O 1
ATOM 847 N N . LYS A 1 108 ? 23.75 4.156 -6.816 1 98.56 108 LYS A N 1
ATOM 848 C CA . LYS A 1 108 ? 23.156 5.133 -7.727 1 98.56 108 LYS A CA 1
ATOM 849 C C . LYS A 1 108 ? 22.031 4.516 -8.547 1 98.56 108 LYS A C 1
ATOM 851 O O . LYS A 1 108 ? 20.969 5.117 -8.711 1 98.56 108 LYS A O 1
ATOM 856 N N . LYS A 1 109 ? 22.297 3.328 -9.016 1 98.44 109 LYS A N 1
ATOM 857 C CA . LYS A 1 109 ? 21.25 2.629 -9.773 1 98.44 109 LYS A CA 1
ATOM 858 C C . LYS A 1 109 ? 20.078 2.264 -8.875 1 98.44 109 LYS A C 1
ATOM 860 O O . LYS A 1 109 ? 18.922 2.359 -9.289 1 98.44 109 LYS A O 1
ATOM 865 N N . ALA A 1 110 ? 20.406 1.81 -7.688 1 98.81 110 ALA A N 1
ATOM 866 C CA . ALA A 1 110 ? 19.344 1.506 -6.73 1 98.81 110 ALA A CA 1
ATOM 867 C C . ALA A 1 110 ? 18.484 2.732 -6.465 1 98.81 110 ALA A C 1
ATOM 869 O O . ALA A 1 110 ? 17.25 2.648 -6.5 1 98.81 110 ALA A O 1
ATOM 870 N N . PHE A 1 111 ? 19.109 3.865 -6.328 1 98.81 111 PHE A N 1
ATOM 871 C CA . PHE A 1 111 ? 18.422 5.125 -6.074 1 98.81 111 PHE A CA 1
ATOM 872 C C . PHE A 1 111 ? 17.469 5.465 -7.215 1 98.81 111 PHE A C 1
ATOM 874 O O . PHE A 1 111 ? 16.312 5.809 -6.98 1 98.81 111 PHE A O 1
ATOM 881 N N . GLU A 1 112 ? 17.969 5.344 -8.383 1 98.62 112 GLU A N 1
ATOM 882 C CA . GLU A 1 112 ? 17.156 5.672 -9.547 1 98.62 112 GLU A CA 1
ATOM 883 C C . GLU A 1 112 ? 15.938 4.75 -9.656 1 98.62 112 GLU A C 1
ATOM 885 O O . GLU A 1 112 ? 14.852 5.191 -10.031 1 98.62 112 GLU A O 1
ATOM 890 N N . LEU A 1 113 ? 16.188 3.516 -9.32 1 98.69 113 LEU A N 1
ATOM 891 C CA . LEU A 1 113 ? 15.102 2.533 -9.398 1 98.69 113 LEU A CA 1
ATOM 892 C C . LEU A 1 113 ? 14.086 2.764 -8.289 1 98.69 113 LEU A C 1
ATOM 894 O O . LEU A 1 113 ? 12.875 2.719 -8.539 1 98.69 113 LEU A O 1
ATOM 898 N N . TYR A 1 114 ? 14.57 2.998 -7.133 1 98.56 114 TYR A N 1
ATOM 899 C CA . TYR A 1 114 ? 13.648 3.33 -6.055 1 98.56 114 TYR A CA 1
ATOM 900 C C . TYR A 1 114 ? 12.836 4.578 -6.391 1 98.56 114 TYR A C 1
ATOM 902 O O . TYR A 1 114 ? 11.656 4.664 -6.062 1 98.56 114 TYR A O 1
ATOM 910 N N . LYS A 1 115 ? 13.484 5.559 -6.992 1 98.5 115 LYS A N 1
ATOM 911 C CA . LYS A 1 115 ? 12.805 6.793 -7.371 1 98.5 115 LYS A CA 1
ATOM 912 C C . LYS A 1 115 ? 11.68 6.52 -8.367 1 98.5 115 LYS A C 1
ATOM 914 O O . LYS A 1 115 ? 10.586 7.078 -8.25 1 98.5 115 LYS A O 1
ATOM 919 N N . LYS A 1 116 ? 11.961 5.629 -9.312 1 97.44 116 LYS A N 1
ATOM 920 C CA . LYS A 1 116 ? 10.922 5.234 -10.258 1 97.44 116 LYS A CA 1
ATOM 921 C C . LYS A 1 116 ? 9.766 4.539 -9.547 1 97.44 116 LYS A C 1
ATOM 923 O O . LYS A 1 116 ? 8.594 4.852 -9.797 1 97.44 116 LYS A O 1
ATOM 928 N N . SER A 1 117 ? 10.055 3.59 -8.711 1 96.56 117 SER A N 1
ATOM 929 C CA . SER A 1 117 ? 9.07 2.848 -7.941 1 96.56 117 SER A CA 1
ATOM 930 C C . SER A 1 117 ? 8.227 3.781 -7.078 1 96.56 117 SER A C 1
ATOM 932 O O . SER A 1 117 ? 7 3.67 -7.043 1 96.56 117 SER A O 1
ATOM 934 N N . ALA A 1 118 ? 8.898 4.715 -6.449 1 96 118 ALA A N 1
ATOM 935 C CA . ALA A 1 118 ? 8.242 5.676 -5.562 1 96 118 ALA A CA 1
ATOM 936 C C . ALA A 1 118 ? 7.309 6.594 -6.34 1 96 118 ALA A C 1
ATOM 938 O O . ALA A 1 118 ? 6.18 6.852 -5.914 1 96 118 ALA A O 1
ATOM 939 N N . ASN A 1 119 ? 7.758 7.07 -7.5 1 94.25 119 ASN A N 1
ATOM 940 C CA . ASN A 1 119 ? 6.957 7.965 -8.328 1 94.25 119 ASN A CA 1
ATOM 941 C C . ASN A 1 119 ? 5.715 7.258 -8.875 1 94.25 119 ASN A C 1
ATOM 943 O O . ASN A 1 119 ? 4.688 7.895 -9.102 1 94.25 119 ASN A O 1
ATOM 947 N N . ASN A 1 120 ? 5.887 5.945 -8.977 1 90.19 120 ASN A N 1
ATOM 948 C CA . ASN A 1 120 ? 4.746 5.164 -9.438 1 90.19 120 ASN A CA 1
ATOM 949 C C . ASN A 1 120 ? 3.824 4.781 -8.289 1 90.19 120 ASN A C 1
ATOM 951 O O . ASN A 1 120 ? 2.918 3.963 -8.461 1 90.19 120 ASN A O 1
ATOM 955 N N . GLY A 1 121 ? 4.07 5.258 -7.059 1 86.56 121 GLY A N 1
ATOM 956 C CA . GLY A 1 121 ? 3.133 5.164 -5.953 1 86.56 121 GLY A CA 1
ATOM 957 C C . GLY A 1 121 ? 3.363 3.949 -5.074 1 86.56 121 GLY A C 1
ATOM 958 O O . GLY A 1 121 ? 2.562 3.66 -4.184 1 86.56 121 GLY A O 1
ATOM 959 N N . PHE A 1 122 ? 4.449 3.131 -5.316 1 89.75 122 PHE A N 1
ATOM 960 C CA . PHE A 1 122 ? 4.707 1.945 -4.508 1 89.75 122 PHE A CA 1
ATOM 961 C C . PHE A 1 122 ? 5.258 2.33 -3.139 1 89.75 122 PHE A C 1
ATOM 963 O O . PHE A 1 122 ? 6.367 2.855 -3.033 1 89.75 122 PHE A O 1
ATOM 970 N N . ALA A 1 123 ? 4.543 2.047 -2.1 1 91.69 123 ALA A N 1
ATOM 971 C CA . ALA A 1 123 ? 4.812 2.561 -0.758 1 91.69 123 ALA A CA 1
ATOM 972 C C . ALA A 1 123 ? 6.188 2.119 -0.268 1 91.69 123 ALA A C 1
ATOM 974 O O . ALA A 1 123 ? 6.906 2.896 0.365 1 91.69 123 ALA A O 1
ATOM 975 N N . LEU A 1 124 ? 6.543 0.893 -0.547 1 94.38 124 LEU A N 1
ATOM 976 C CA . LEU A 1 124 ? 7.859 0.431 -0.124 1 94.38 124 LEU A CA 1
ATOM 977 C C . LEU A 1 124 ? 8.961 1.149 -0.896 1 94.38 124 LEU A C 1
ATOM 979 O O . LEU A 1 124 ? 10.023 1.439 -0.344 1 94.38 124 LEU A O 1
ATOM 983 N N . GLY A 1 125 ? 8.664 1.363 -2.143 1 97.19 125 GLY A N 1
ATOM 984 C CA . GLY A 1 125 ? 9.594 2.166 -2.922 1 97.19 125 GLY A CA 1
ATOM 985 C C . GLY A 1 125 ? 9.781 3.564 -2.367 1 97.19 125 GLY A C 1
ATOM 986 O O . GLY A 1 125 ? 10.906 4.07 -2.322 1 97.19 125 GLY A O 1
ATOM 987 N N . GLN A 1 126 ? 8.727 4.195 -1.965 1 95.94 126 GLN A N 1
ATOM 988 C CA . GLN A 1 126 ? 8.789 5.504 -1.326 1 95.94 126 GLN A CA 1
ATOM 989 C C . GLN A 1 126 ? 9.656 5.465 -0.069 1 95.94 126 GLN A C 1
ATOM 991 O O . GLN A 1 126 ? 10.484 6.348 0.15 1 95.94 126 GLN A O 1
ATOM 996 N N . ASN A 1 127 ? 9.445 4.395 0.705 1 97.31 127 ASN A N 1
ATOM 997 C CA . ASN A 1 127 ? 10.258 4.219 1.906 1 97.31 127 ASN A CA 1
ATOM 998 C C . ASN A 1 127 ? 11.734 4.074 1.567 1 97.31 127 ASN A C 1
ATOM 1000 O O . ASN A 1 127 ? 12.586 4.715 2.189 1 97.31 127 ASN A O 1
ATOM 1004 N N . ASN A 1 128 ? 12.039 3.236 0.606 1 98.38 128 ASN A N 1
ATOM 1005 C CA . ASN A 1 128 ? 13.43 2.986 0.261 1 98.38 128 ASN A CA 1
ATOM 1006 C C . ASN A 1 128 ? 14.102 4.234 -0.313 1 98.38 128 ASN A C 1
ATOM 1008 O O . ASN A 1 128 ? 15.281 4.48 -0.067 1 98.38 128 ASN A O 1
ATOM 1012 N N . LEU A 1 129 ? 13.344 4.953 -1.055 1 98.56 129 LEU A N 1
ATOM 1013 C CA . LEU A 1 129 ? 13.859 6.223 -1.546 1 98.56 129 LEU A CA 1
ATOM 1014 C C . LEU A 1 129 ? 14.172 7.164 -0.389 1 98.56 129 LEU A C 1
ATOM 1016 O O . LEU A 1 129 ? 15.195 7.863 -0.411 1 98.56 129 LEU A O 1
ATOM 1020 N N . GLY A 1 130 ? 13.312 7.172 0.634 1 97.56 130 GLY A N 1
ATOM 1021 C CA . GLY A 1 130 ? 13.594 7.941 1.837 1 97.56 130 GLY A CA 1
ATOM 1022 C C . GLY A 1 130 ? 14.891 7.547 2.516 1 97.56 130 GLY A C 1
ATOM 1023 O O . GLY A 1 130 ? 15.672 8.406 2.918 1 97.56 130 GLY A O 1
ATOM 1024 N N . VAL A 1 131 ? 15.109 6.301 2.572 1 98.25 131 VAL A N 1
ATOM 1025 C CA . VAL A 1 131 ? 16.328 5.789 3.178 1 98.25 131 VAL A CA 1
ATOM 1026 C C . VAL A 1 131 ? 17.547 6.293 2.396 1 98.25 131 VAL A C 1
ATOM 1028 O O . VAL A 1 131 ? 18.547 6.688 2.988 1 98.25 131 VAL A O 1
ATOM 1031 N N . CYS A 1 132 ? 17.453 6.262 1.093 1 98.62 132 CYS A N 1
ATOM 1032 C CA . CYS A 1 132 ? 18.547 6.738 0.263 1 98.62 132 CYS A CA 1
ATOM 1033 C C . CYS A 1 132 ? 18.875 8.195 0.576 1 98.62 132 CYS A C 1
ATOM 1035 O O . CYS A 1 132 ? 20.047 8.555 0.729 1 98.62 132 CYS A O 1
ATOM 1037 N N . TYR A 1 133 ? 17.875 9.016 0.736 1 97.5 133 TYR A N 1
ATOM 1038 C CA . TYR A 1 133 ? 18.094 10.43 1.049 1 97.5 133 TYR A CA 1
ATOM 1039 C C . TYR A 1 133 ? 18.625 10.594 2.463 1 97.5 133 TYR A C 1
ATOM 1041 O O . TYR A 1 133 ? 19.453 11.484 2.721 1 97.5 133 TYR A O 1
ATOM 1049 N N . GLU A 1 134 ? 18.141 9.82 3.348 1 95.94 134 GLU A N 1
ATOM 1050 C CA . GLU A 1 134 ? 18.547 9.922 4.746 1 95.94 134 GLU A CA 1
ATOM 1051 C C . GLU A 1 134 ? 20.031 9.578 4.914 1 95.94 134 GLU A C 1
ATOM 1053 O O . GLU A 1 134 ? 20.75 10.242 5.66 1 95.94 134 GLU A O 1
ATOM 1058 N N . LYS A 1 135 ? 20.469 8.523 4.188 1 97.31 135 LYS A N 1
ATOM 1059 C CA . LYS A 1 135 ? 21.797 7.965 4.422 1 97.31 135 LYS A CA 1
ATOM 1060 C C . LYS A 1 135 ? 22.766 8.391 3.328 1 97.31 135 LYS A C 1
ATOM 1062 O O . LYS A 1 135 ? 23.984 8.219 3.471 1 97.31 135 LYS A O 1
ATOM 1067 N N . GLY A 1 136 ? 22.266 8.898 2.293 1 98.06 136 GLY A N 1
ATOM 1068 C CA . GLY A 1 136 ? 23.094 9.336 1.186 1 98.06 136 GLY A CA 1
ATOM 1069 C C . GLY A 1 136 ? 23.516 8.203 0.27 1 98.06 136 GLY A C 1
ATOM 1070 O O . GLY A 1 136 ? 24.625 8.203 -0.251 1 98.06 136 GLY A O 1
ATOM 1071 N N . PHE A 1 137 ? 22.641 7.234 0.081 1 98.31 137 PHE A N 1
ATOM 1072 C CA . PHE A 1 137 ? 22.922 6.141 -0.838 1 98.31 137 PHE A CA 1
ATOM 1073 C C . PHE A 1 137 ? 22.531 6.516 -2.266 1 98.31 137 PHE A C 1
ATOM 1075 O O . PHE A 1 137 ? 21.359 6.57 -2.605 1 98.31 137 PHE A O 1
ATOM 1082 N N . GLY A 1 138 ? 23.484 6.742 -3.123 1 98.38 138 GLY A N 1
ATOM 1083 C CA . GLY A 1 138 ? 23.25 7.043 -4.523 1 98.38 138 GLY A CA 1
ATOM 1084 C C . GLY A 1 138 ? 22.859 8.492 -4.766 1 98.38 138 GLY A C 1
ATOM 1085 O O . GLY A 1 138 ? 22.547 8.875 -5.895 1 98.38 138 GLY A O 1
ATOM 1086 N N . THR A 1 139 ? 22.891 9.242 -3.676 1 98.19 139 THR A N 1
ATOM 1087 C CA . THR A 1 139 ? 22.562 10.664 -3.699 1 98.19 139 THR A CA 1
ATOM 1088 C C . THR A 1 139 ? 23.203 11.383 -2.518 1 98.19 139 THR A C 1
ATOM 1090 O O . THR A 1 139 ? 23.922 10.773 -1.721 1 98.19 139 THR A O 1
ATOM 1093 N N . ARG A 1 140 ? 23.016 12.672 -2.459 1 96.81 140 ARG A N 1
ATOM 1094 C CA . ARG A 1 140 ? 23.438 13.406 -1.274 1 96.81 140 ARG A CA 1
ATOM 1095 C C . ARG A 1 140 ? 22.406 13.305 -0.16 1 96.81 140 ARG A C 1
ATOM 1097 O O . ARG A 1 140 ? 21.203 13.227 -0.427 1 96.81 140 ARG A O 1
ATOM 1104 N N . LYS A 1 141 ? 22.906 13.273 1.046 1 96 141 LYS A N 1
ATOM 1105 C CA . LYS A 1 141 ? 22 13.305 2.182 1 96 141 LYS A CA 1
ATOM 1106 C C . LYS A 1 141 ? 21.062 14.516 2.1 1 96 141 LYS A C 1
ATOM 1108 O O . LYS A 1 141 ? 21.5 15.617 1.771 1 96 141 LYS A O 1
ATOM 1113 N N . ASP A 1 142 ? 19.891 14.273 2.289 1 93.62 142 ASP A N 1
ATOM 1114 C CA . ASP A 1 142 ? 18.828 15.281 2.289 1 93.62 142 ASP A CA 1
ATOM 1115 C C . ASP A 1 142 ? 17.672 14.867 3.201 1 93.62 142 ASP A C 1
ATOM 1117 O O . ASP A 1 142 ? 16.75 14.18 2.768 1 93.62 142 ASP A O 1
ATOM 1121 N N . TYR A 1 143 ? 17.703 15.305 4.371 1 88.25 143 TYR A N 1
ATOM 1122 C CA . TYR A 1 143 ? 16.734 14.867 5.379 1 88.25 143 TYR A CA 1
ATOM 1123 C C . TYR A 1 143 ? 15.344 15.391 5.062 1 88.25 143 TYR A C 1
ATOM 1125 O O . TYR A 1 143 ? 14.336 14.766 5.426 1 88.25 143 TYR A O 1
ATOM 1133 N N . HIS A 1 144 ? 15.289 16.484 4.395 1 84.69 144 HIS A N 1
ATOM 1134 C CA . HIS A 1 144 ? 13.992 17 3.975 1 84.69 144 HIS A CA 1
ATOM 1135 C C . HIS A 1 144 ? 13.312 16.047 2.986 1 84.69 144 HIS A C 1
ATOM 1137 O O . HIS A 1 144 ? 12.125 15.758 3.115 1 84.69 144 HIS A O 1
ATOM 1143 N N . GLU A 1 145 ? 14.102 15.617 2.066 1 91 145 GLU A N 1
ATOM 1144 C CA . GLU A 1 145 ? 13.578 14.664 1.101 1 91 145 GLU A CA 1
ATOM 1145 C C . GLU A 1 145 ? 13.242 13.328 1.771 1 91 145 GLU A C 1
ATOM 1147 O O . GLU A 1 145 ? 12.234 12.703 1.438 1 91 145 GLU A O 1
ATOM 1152 N N . ALA A 1 146 ? 14.094 12.945 2.658 1 93.06 146 ALA A N 1
ATOM 1153 C CA . ALA A 1 146 ? 13.805 11.711 3.391 1 93.06 146 ALA A CA 1
ATOM 1154 C C . ALA A 1 146 ? 12.461 11.805 4.109 1 93.06 146 ALA A C 1
ATOM 1156 O O . ALA A 1 146 ? 11.633 10.898 4.012 1 93.06 146 ALA A O 1
ATOM 1157 N N . PHE A 1 147 ? 12.266 12.922 4.742 1 87.19 147 PHE A N 1
ATOM 1158 C CA . PHE A 1 147 ? 11.016 13.164 5.457 1 87.19 147 PHE A CA 1
ATOM 1159 C C . PHE A 1 147 ? 9.828 13.086 4.504 1 87.19 147 PHE A C 1
ATOM 1161 O O . PHE A 1 147 ? 8.82 12.453 4.812 1 87.19 147 PHE A O 1
ATOM 1168 N N . LYS A 1 148 ? 9.938 13.734 3.432 1 87.12 148 LYS A N 1
ATOM 1169 C CA . LYS A 1 148 ? 8.867 13.781 2.443 1 87.12 148 LYS A CA 1
ATOM 1170 C C . LYS A 1 148 ? 8.508 12.375 1.961 1 87.12 148 LYS A C 1
ATOM 1172 O O . LYS A 1 148 ? 7.332 12.016 1.904 1 87.12 148 LYS A O 1
ATOM 1177 N N . TRP A 1 149 ? 9.469 11.617 1.69 1 93.69 149 TRP A N 1
ATOM 1178 C CA . TRP A 1 149 ? 9.219 10.305 1.101 1 93.69 149 TRP A CA 1
ATOM 1179 C C . TRP A 1 149 ? 8.766 9.312 2.164 1 93.69 149 TRP A C 1
ATOM 1181 O O . TRP A 1 149 ? 7.902 8.469 1.903 1 93.69 149 TRP A O 1
ATOM 1191 N N . TYR A 1 150 ? 9.32 9.359 3.33 1 92.44 150 TYR A N 1
ATOM 1192 C CA . TYR A 1 150 ? 8.781 8.539 4.41 1 92.44 150 TYR A CA 1
ATOM 1193 C C . TYR A 1 150 ? 7.32 8.875 4.672 1 92.44 150 TYR A C 1
ATOM 1195 O O . TYR A 1 150 ? 6.508 7.98 4.941 1 92.44 150 TYR A O 1
ATOM 1203 N N . SER A 1 151 ? 7.008 10.164 4.629 1 87.06 151 SER A N 1
ATOM 1204 C CA . SER A 1 151 ? 5.633 10.594 4.867 1 87.06 151 SER A CA 1
ATOM 1205 C C . SER A 1 151 ? 4.688 10.047 3.805 1 87.06 151 SER A C 1
ATOM 1207 O O . SER A 1 151 ? 3.578 9.609 4.121 1 87.06 151 SER A O 1
ATOM 1209 N N . LYS A 1 152 ? 5.102 10.109 2.564 1 87.5 152 LYS A N 1
ATOM 1210 C CA . LYS A 1 152 ? 4.293 9.531 1.493 1 87.5 152 LYS A CA 1
ATOM 1211 C C . LYS A 1 152 ? 4.086 8.031 1.706 1 87.5 152 LYS A C 1
ATOM 1213 O O . LYS A 1 152 ? 2.979 7.523 1.519 1 87.5 152 LYS A O 1
ATOM 1218 N N . SER A 1 153 ? 5.137 7.395 2.057 1 92.38 153 SER A N 1
ATOM 1219 C CA . SER A 1 153 ? 5.051 5.969 2.352 1 92.38 153 SER A CA 1
ATOM 1220 C C . SER A 1 153 ? 4.082 5.695 3.496 1 92.38 153 SER A C 1
ATOM 1222 O O . SER A 1 153 ? 3.264 4.777 3.418 1 92.38 153 SER A O 1
ATOM 1224 N N . ALA A 1 154 ? 4.137 6.504 4.527 1 86.88 154 ALA A N 1
ATOM 1225 C CA . ALA A 1 154 ? 3.26 6.371 5.684 1 86.88 154 ALA A CA 1
ATOM 1226 C C . ALA A 1 154 ? 1.808 6.656 5.309 1 86.88 154 ALA A C 1
ATOM 1228 O O . ALA A 1 154 ? 0.896 5.957 5.762 1 86.88 154 ALA A O 1
ATOM 1229 N N . ASN A 1 155 ? 1.587 7.691 4.477 1 81.75 155 ASN A N 1
ATOM 1230 C CA . ASN A 1 155 ? 0.247 8.039 4.016 1 81.75 155 ASN A CA 1
ATOM 1231 C C . ASN A 1 155 ? -0.376 6.91 3.199 1 81.75 155 ASN A C 1
ATOM 1233 O O . ASN A 1 155 ? -1.599 6.762 3.17 1 81.75 155 ASN A O 1
ATOM 1237 N N . ASN A 1 156 ? 0.541 6.16 2.621 1 83.25 156 ASN A N 1
ATOM 1238 C CA . ASN A 1 156 ? 0.077 4.996 1.878 1 83.25 156 ASN A CA 1
ATOM 1239 C C . ASN A 1 156 ? 0.061 3.744 2.754 1 83.25 156 ASN A C 1
ATOM 1241 O O . ASN A 1 156 ? 0.16 2.625 2.246 1 83.25 156 ASN A O 1
ATOM 1245 N N . GLU A 1 157 ? 0.122 3.945 4.062 1 81.44 157 GLU A N 1
ATOM 1246 C CA . GLU A 1 157 ? -0.116 2.939 5.094 1 81.44 157 GLU A CA 1
ATOM 1247 C C . GLU A 1 157 ? 1.007 1.906 5.125 1 81.44 157 GLU A C 1
ATOM 1249 O O . GLU A 1 157 ? 0.771 0.735 5.426 1 81.44 157 GLU A O 1
ATOM 1254 N N . CYS A 1 158 ? 2.178 2.264 4.617 1 88.56 158 CYS A N 1
ATOM 1255 C CA . CYS A 1 158 ? 3.342 1.392 4.723 1 88.56 158 CYS A CA 1
ATOM 1256 C C . CYS A 1 158 ? 3.945 1.448 6.121 1 88.56 158 CYS A C 1
ATOM 1258 O O . CYS A 1 158 ? 4.398 2.506 6.562 1 88.56 158 CYS A O 1
ATOM 1260 N N . ASP A 1 159 ? 4.113 0.391 6.801 1 87.69 159 ASP A N 1
ATOM 1261 C CA . ASP A 1 159 ? 4.602 0.344 8.172 1 87.69 159 ASP A CA 1
ATOM 1262 C C . ASP A 1 159 ? 6.066 0.777 8.25 1 87.69 159 ASP A C 1
ATOM 1264 O O . ASP A 1 159 ? 6.469 1.444 9.203 1 87.69 159 ASP A O 1
ATOM 1268 N N . GLU A 1 160 ? 6.777 0.355 7.305 1 93.38 160 GLU A N 1
ATOM 1269 C CA . GLU A 1 160 ? 8.188 0.749 7.273 1 93.38 160 GLU A CA 1
ATOM 1270 C C . GLU A 1 160 ? 8.328 2.266 7.188 1 93.38 160 GLU A C 1
ATOM 1272 O O . GLU A 1 160 ? 9.164 2.855 7.871 1 93.38 160 GLU A O 1
ATOM 1277 N N . GLY A 1 161 ? 7.477 2.861 6.332 1 92.88 161 GLY A N 1
ATOM 1278 C CA . GLY A 1 161 ? 7.484 4.312 6.223 1 92.88 161 GLY A CA 1
ATOM 1279 C C . GLY A 1 161 ? 7.137 5.012 7.52 1 92.88 161 GLY A C 1
ATOM 1280 O O . GLY A 1 161 ? 7.793 5.98 7.906 1 92.88 161 GLY A O 1
ATOM 1281 N N . LYS A 1 162 ? 6.176 4.531 8.188 1 88.19 162 LYS A N 1
ATOM 1282 C CA . LYS A 1 162 ? 5.781 5.086 9.484 1 88.19 162 LYS A CA 1
ATOM 1283 C C . LYS A 1 162 ? 6.918 4.98 10.492 1 88.19 162 LYS A C 1
ATOM 1285 O O . LYS A 1 162 ? 7.207 5.938 11.211 1 88.19 162 LYS A O 1
ATOM 1290 N N . LYS A 1 163 ? 7.578 3.867 10.547 1 91.5 163 LYS A N 1
ATOM 1291 C CA . LYS A 1 163 ? 8.656 3.635 11.5 1 91.5 163 LYS A CA 1
ATOM 1292 C C . LYS A 1 163 ? 9.844 4.547 11.219 1 91.5 163 LYS A C 1
ATOM 1294 O O . LYS A 1 163 ? 10.391 5.176 12.133 1 91.5 163 LYS A O 1
ATOM 1299 N N . ASN A 1 164 ? 10.219 4.574 9.969 1 93.56 164 ASN A N 1
ATOM 1300 C CA . ASN A 1 164 ? 11.391 5.379 9.625 1 93.56 164 ASN A CA 1
ATOM 1301 C C . ASN A 1 164 ? 11.117 6.867 9.805 1 93.56 164 ASN A C 1
ATOM 1303 O O . ASN A 1 164 ? 12.016 7.625 10.18 1 93.56 164 ASN A O 1
ATOM 1307 N N . LEU A 1 165 ? 9.906 7.23 9.484 1 88.88 165 LEU A N 1
ATOM 1308 C CA . LEU A 1 165 ? 9.531 8.617 9.742 1 88.88 165 LEU A CA 1
ATOM 1309 C C . LEU A 1 165 ? 9.664 8.945 11.227 1 88.88 165 LEU A C 1
ATOM 1311 O O . LEU A 1 165 ? 10.188 10.008 11.586 1 88.88 165 LEU A O 1
ATOM 1315 N N . LYS A 1 166 ? 9.219 8.031 12.055 1 84.88 166 LYS A N 1
ATOM 1316 C CA . LYS A 1 166 ? 9.32 8.211 13.5 1 84.88 166 LYS A CA 1
ATOM 1317 C C . LYS A 1 166 ? 10.781 8.336 13.93 1 84.88 166 LYS A C 1
ATOM 1319 O O . LYS A 1 166 ? 11.133 9.242 14.695 1 84.88 166 LYS A O 1
ATOM 1324 N N . CYS A 1 167 ? 11.594 7.449 13.422 1 89.25 167 CYS A N 1
ATOM 1325 C CA . CYS A 1 167 ? 13 7.449 13.789 1 89.25 167 CYS A CA 1
ATOM 1326 C C . CYS A 1 167 ? 13.68 8.742 13.336 1 89.25 167 CYS A C 1
ATOM 1328 O O . CYS A 1 167 ? 14.484 9.312 14.078 1 89.25 167 CYS A O 1
ATOM 1330 N N . LEU A 1 168 ? 13.352 9.164 12.156 1 87.5 168 LEU A N 1
ATOM 1331 C CA . LEU A 1 168 ? 13.938 10.391 11.641 1 87.5 168 LEU A CA 1
ATOM 1332 C C . LEU A 1 168 ? 13.555 11.586 12.516 1 87.5 168 LEU A C 1
ATOM 1334 O O . LEU A 1 168 ? 14.398 12.43 12.82 1 87.5 168 LEU A O 1
ATOM 1338 N N . LEU A 1 169 ? 12.367 11.617 12.938 1 82.12 169 LEU A N 1
ATOM 1339 C CA . LEU A 1 169 ? 11.867 12.734 13.734 1 82.12 169 LEU A CA 1
ATOM 1340 C C . LEU A 1 169 ? 12.461 12.703 15.141 1 82.12 169 LEU A C 1
ATOM 1342 O O . LEU A 1 169 ? 12.789 13.75 15.703 1 82.12 169 LEU A O 1
ATOM 1346 N N . LEU A 1 170 ? 12.562 11.516 15.641 1 80.31 170 LEU A N 1
ATOM 1347 C CA . LEU A 1 170 ? 13.172 11.383 16.953 1 80.31 170 LEU A CA 1
ATOM 1348 C C . LEU A 1 170 ? 14.625 11.836 16.938 1 80.31 170 LEU A C 1
ATOM 1350 O O . LEU A 1 170 ? 15.094 12.492 17.875 1 80.31 170 LEU A O 1
ATOM 1354 N N . TRP A 1 171 ? 15.25 11.406 15.898 1 80.44 171 TRP A N 1
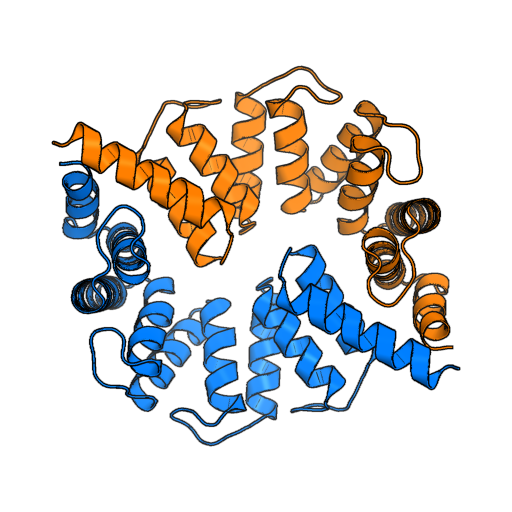ATOM 1355 C CA . TRP A 1 171 ? 16.641 11.812 15.742 1 80.44 171 TRP A CA 1
ATOM 1356 C C . TRP A 1 171 ? 16.75 13.336 15.664 1 80.44 171 TRP A C 1
ATOM 1358 O O . TRP A 1 171 ? 17.625 13.93 16.297 1 80.44 171 TRP A O 1
ATOM 1368 N N . TYR A 1 172 ? 15.938 13.852 14.922 1 73.81 172 TYR A N 1
ATOM 1369 C CA . TYR A 1 172 ? 15.938 15.305 14.789 1 73.81 172 TYR A CA 1
ATOM 1370 C C . TYR A 1 172 ? 15.672 15.977 16.125 1 73.81 172 TYR A C 1
ATOM 1372 O O . TYR A 1 172 ? 16.25 17.016 16.438 1 73.81 172 TYR A O 1
ATOM 1380 N N . HIS A 1 173 ? 14.711 15.484 16.828 1 68.94 173 HIS A N 1
ATOM 1381 C CA . HIS A 1 173 ? 14.383 16.031 18.141 1 68.94 173 HIS A CA 1
ATOM 1382 C C . HIS A 1 173 ? 15.578 15.953 19.078 1 68.94 173 HIS A C 1
ATOM 1384 O O . HIS A 1 173 ? 15.844 16.891 19.828 1 68.94 173 HIS A O 1
ATOM 1390 N N . LYS A 1 174 ? 16.328 14.93 19.062 1 70.25 174 LYS A N 1
ATOM 1391 C CA . LYS A 1 174 ? 17.469 14.719 19.938 1 70.25 174 LYS A CA 1
ATOM 1392 C C . LYS A 1 174 ? 18.609 15.664 19.594 1 70.25 174 LYS A C 1
ATOM 1394 O O . LYS A 1 174 ? 19.266 16.203 20.5 1 70.25 174 LYS A O 1
ATOM 1399 N N . VAL A 1 175 ? 18.75 15.859 18.312 1 66.38 175 VAL A N 1
ATOM 1400 C CA . VAL A 1 175 ? 19.875 16.703 17.922 1 66.38 175 VAL A CA 1
ATOM 1401 C C . VAL A 1 175 ? 19.516 18.172 18.109 1 66.38 175 VAL A C 1
ATOM 1403 O O . VAL A 1 175 ? 20.406 19.016 18.25 1 66.38 175 VAL A O 1
ATOM 1406 N N . SER A 1 176 ? 18.281 18.438 17.969 1 59.41 176 SER A N 1
ATOM 1407 C CA . SER A 1 176 ? 17.859 19.828 18.125 1 59.41 176 SER A CA 1
ATOM 1408 C C . SER A 1 176 ? 17.875 20.234 19.594 1 59.41 176 SER A C 1
ATOM 1410 O O . SER A 1 176 ? 17.938 21.422 19.922 1 59.41 176 SER A O 1
ATOM 1412 N N . ILE A 1 177 ? 17.812 19.312 20.578 1 50.66 177 ILE A N 1
ATOM 1413 C CA . ILE A 1 177 ? 17.984 19.656 22 1 50.66 177 ILE A CA 1
ATOM 1414 C C . ILE A 1 177 ? 19.469 19.719 22.344 1 50.66 177 ILE A C 1
ATOM 1416 O O . ILE A 1 177 ? 20.25 18.859 21.938 1 50.66 177 ILE A O 1
ATOM 1420 N N . MET B 1 1 ? 14.258 22.172 17.562 1 39 1 MET B N 1
ATOM 1421 C CA . MET B 1 1 ? 14.969 22.547 16.344 1 39 1 MET B CA 1
ATOM 1422 C C . MET B 1 1 ? 14.5 21.703 15.156 1 39 1 MET B C 1
ATOM 1424 O O . MET B 1 1 ? 14.141 22.234 14.109 1 39 1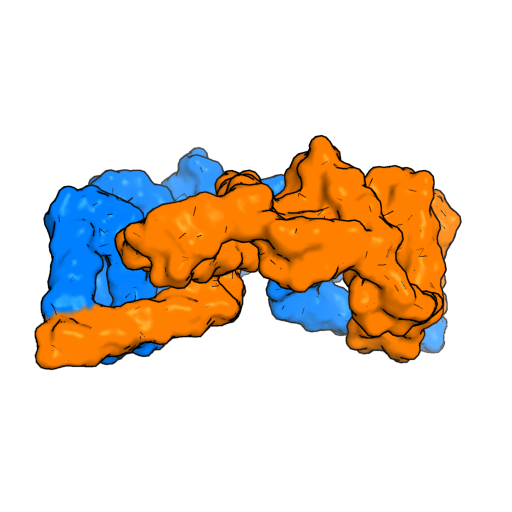 MET B O 1
ATOM 1428 N N . ALA B 1 2 ? 14.742 20.297 15.273 1 47.59 2 ALA B N 1
ATOM 1429 C CA . ALA B 1 2 ? 14.352 19.406 14.18 1 47.59 2 ALA B CA 1
ATOM 1430 C C . ALA B 1 2 ? 12.906 19.672 13.75 1 47.59 2 ALA B C 1
ATOM 1432 O O . ALA B 1 2 ? 12.617 19.766 12.555 1 47.59 2 ALA B O 1
ATOM 1433 N N . PHE B 1 3 ? 12.047 19.719 14.836 1 55.22 3 PHE B N 1
ATOM 1434 C CA . PHE B 1 3 ? 10.664 20.125 14.641 1 55.22 3 PHE B CA 1
ATOM 1435 C C . PHE B 1 3 ? 10.594 21.516 14.039 1 55.22 3 PHE B C 1
ATOM 1437 O O . PHE B 1 3 ? 9.672 21.828 13.281 1 55.22 3 PHE B O 1
ATOM 1444 N N . GLU B 1 4 ? 11.766 22.016 14.203 1 57.03 4 GLU B N 1
ATOM 1445 C CA . GLU B 1 4 ? 11.766 23.375 13.703 1 57.03 4 GLU B CA 1
ATOM 1446 C C . GLU B 1 4 ? 11.812 23.406 12.18 1 57.03 4 GLU B C 1
ATOM 1448 O O . GLU B 1 4 ? 11.141 24.219 11.547 1 57.03 4 GLU B O 1
ATOM 1453 N N . TRP B 1 5 ? 12.648 22.531 11.695 1 56.66 5 TRP B N 1
ATOM 1454 C CA . TRP B 1 5 ? 12.727 22.547 10.242 1 56.66 5 TRP B CA 1
ATOM 1455 C C . TRP B 1 5 ? 11.398 22.125 9.625 1 56.66 5 TRP B C 1
ATOM 1457 O O . TRP B 1 5 ? 10.914 22.766 8.672 1 56.66 5 TRP B O 1
ATOM 1467 N N . TYR B 1 6 ? 10.953 21.094 10.188 1 62.31 6 TYR B N 1
ATOM 1468 C CA . TYR B 1 6 ? 9.688 20.656 9.602 1 62.31 6 TYR B CA 1
ATOM 1469 C C . TYR B 1 6 ? 8.586 21.672 9.867 1 62.31 6 TYR B C 1
ATOM 1471 O O . TYR B 1 6 ? 7.75 21.922 9 1 62.31 6 TYR B O 1
ATOM 1479 N N . SER B 1 7 ? 8.828 22.109 10.992 1 63.69 7 SER B N 1
ATOM 1480 C CA . SER B 1 7 ? 7.875 23.156 11.328 1 63.69 7 SER B CA 1
ATOM 1481 C C . SER B 1 7 ? 8.055 24.375 10.422 1 63.69 7 SER B C 1
ATOM 1483 O O . SER B 1 7 ? 7.074 24.984 9.992 1 63.69 7 SER B O 1
ATOM 1485 N N . LYS B 1 8 ? 9.258 24.5 10.094 1 62.97 8 LYS B N 1
ATOM 1486 C CA . LYS B 1 8 ? 9.508 25.641 9.203 1 62.97 8 LYS B CA 1
ATOM 1487 C C . LYS B 1 8 ? 8.992 25.359 7.797 1 62.97 8 LYS B C 1
ATOM 1489 O O . LYS B 1 8 ? 8.391 26.234 7.164 1 62.97 8 LYS B O 1
ATOM 1494 N N . SER B 1 9 ? 9.266 24.234 7.391 1 61.44 9 SER B N 1
ATOM 1495 C CA . SER B 1 9 ? 8.75 23.875 6.074 1 61.44 9 SER B CA 1
ATOM 1496 C C . SER B 1 9 ? 7.223 23.891 6.066 1 61.44 9 SER B C 1
ATOM 1498 O O . SER B 1 9 ? 6.605 24.391 5.129 1 61.44 9 SER B O 1
ATOM 1500 N N . ALA B 1 10 ? 6.762 23.359 7.094 1 65.19 10 ALA B N 1
ATOM 1501 C CA . ALA B 1 10 ? 5.309 23.375 7.234 1 65.19 10 ALA B CA 1
ATOM 1502 C C . ALA B 1 10 ? 4.797 24.812 7.383 1 65.19 10 ALA B C 1
ATOM 1504 O O . ALA B 1 10 ? 3.744 25.156 6.84 1 65.19 10 ALA B O 1
ATOM 1505 N N . ASN B 1 11 ? 5.613 25.531 7.941 1 63.75 11 ASN B N 1
ATOM 1506 C CA . ASN B 1 11 ? 5.215 26.906 8.164 1 63.75 11 ASN B CA 1
ATOM 1507 C C . ASN B 1 11 ? 5.457 27.766 6.93 1 63.75 11 ASN B C 1
ATOM 1509 O O . ASN B 1 11 ? 4.734 28.75 6.699 1 63.75 11 ASN B O 1
ATOM 1513 N N . ASN B 1 12 ? 6.359 27.328 6.125 1 64.56 12 ASN B N 1
ATOM 1514 C CA . ASN B 1 12 ? 6.676 28.141 4.949 1 64.56 12 ASN B CA 1
ATOM 1515 C C . ASN B 1 12 ? 5.746 27.812 3.783 1 64.56 12 ASN B C 1
ATOM 1517 O O . ASN B 1 12 ? 6.066 28.109 2.631 1 64.56 12 ASN B O 1
ATOM 1521 N N . GLY B 1 13 ? 4.812 27.141 4.172 1 65.81 13 GLY B N 1
ATOM 1522 C CA . GLY B 1 13 ? 3.775 27 3.162 1 65.81 13 GLY B CA 1
ATOM 1523 C C . GLY B 1 13 ? 3.914 25.734 2.338 1 65.81 13 GLY B C 1
ATOM 1524 O O . GLY B 1 13 ? 3.219 25.562 1.334 1 65.81 13 GLY B O 1
ATOM 1525 N N . CYS B 1 14 ? 4.816 24.969 2.641 1 80.81 14 CYS B N 1
ATOM 1526 C CA . CYS B 1 14 ? 4.879 23.719 1.887 1 80.81 14 CYS B CA 1
ATOM 1527 C C . CYS B 1 14 ? 3.75 22.781 2.291 1 80.81 14 CYS B C 1
ATOM 1529 O O . CYS B 1 14 ? 3.768 22.219 3.389 1 80.81 14 CYS B O 1
ATOM 1531 N N . VAL B 1 15 ? 2.762 22.734 1.502 1 83.38 15 VAL B N 1
ATOM 1532 C CA . VAL B 1 15 ? 1.525 22.016 1.8 1 83.38 15 VAL B CA 1
ATOM 1533 C C . VAL B 1 15 ? 1.838 20.562 2.141 1 83.38 15 VAL B C 1
ATOM 1535 O O . VAL B 1 15 ? 1.205 19.969 3.021 1 83.38 15 VAL B O 1
ATOM 1538 N N . GLU B 1 16 ? 2.822 20.047 1.544 1 81.94 16 GLU B N 1
ATOM 1539 C CA . GLU B 1 16 ? 3.24 18.672 1.853 1 81.94 16 GLU B CA 1
ATOM 1540 C C . GLU B 1 16 ? 3.85 18.594 3.248 1 81.94 16 GLU B C 1
ATOM 1542 O O . GLU B 1 16 ? 3.605 17.625 3.979 1 81.94 16 GLU B O 1
ATOM 1547 N N . GLY B 1 17 ? 4.645 19.547 3.57 1 81.56 17 GLY B N 1
ATOM 1548 C CA . GLY B 1 17 ? 5.227 19.609 4.902 1 81.56 17 GLY B CA 1
ATOM 1549 C C . GLY B 1 17 ? 4.191 19.719 6.004 1 81.56 17 GLY B C 1
ATOM 1550 O O . GLY B 1 17 ? 4.305 19.062 7.039 1 81.56 17 GLY B O 1
ATOM 1551 N N . GLN B 1 18 ? 3.248 20.516 5.773 1 87.88 18 GLN B N 1
ATOM 1552 C CA . GLN B 1 18 ? 2.16 20.672 6.734 1 87.88 18 GLN B CA 1
ATOM 1553 C C . GLN B 1 18 ? 1.433 19.359 6.965 1 87.88 18 GLN B C 1
ATOM 1555 O O . GLN B 1 18 ? 1.195 18.969 8.109 1 87.88 18 GLN B O 1
ATOM 1560 N N . ASN B 1 19 ? 1.113 18.703 5.883 1 88.44 19 ASN B N 1
ATOM 1561 C CA . ASN B 1 19 ? 0.442 17.422 5.973 1 88.44 19 ASN B CA 1
ATOM 1562 C C . ASN B 1 19 ? 1.299 16.391 6.711 1 88.44 19 ASN B C 1
ATOM 1564 O O . ASN B 1 19 ? 0.797 15.656 7.562 1 88.44 19 ASN B O 1
ATOM 1568 N N . ASN B 1 20 ? 2.527 16.375 6.355 1 84.12 20 ASN B N 1
ATOM 1569 C CA . ASN B 1 20 ? 3.422 15.391 6.957 1 84.12 20 ASN B CA 1
ATOM 1570 C C . ASN B 1 20 ? 3.615 15.648 8.445 1 84.12 20 ASN B C 1
ATOM 1572 O O . ASN B 1 20 ? 3.648 14.711 9.242 1 84.12 20 ASN B O 1
ATOM 1576 N N . LEU B 1 21 ? 3.723 16.797 8.812 1 84.69 21 LEU B N 1
ATOM 1577 C CA . LEU B 1 21 ? 3.828 17.156 10.227 1 84.69 21 LEU B CA 1
ATOM 1578 C C . LEU B 1 21 ? 2.539 16.812 10.961 1 84.69 21 LEU B C 1
ATOM 1580 O O . LEU B 1 21 ? 2.576 16.391 12.117 1 84.69 21 LEU B O 1
ATOM 1584 N N . ALA B 1 22 ? 1.471 17.062 10.312 1 90.31 22 ALA B N 1
ATOM 1585 C CA . ALA B 1 22 ? 0.181 16.703 10.891 1 90.31 22 ALA B CA 1
ATOM 1586 C C . ALA B 1 22 ? 0.115 15.195 11.18 1 90.31 22 ALA B C 1
ATOM 1588 O O . ALA B 1 22 ? -0.38 14.781 12.227 1 90.31 22 ALA B O 1
ATOM 1589 N N . LEU B 1 23 ? 0.631 14.43 10.281 1 88.38 23 LEU B N 1
ATOM 1590 C CA . LEU B 1 23 ? 0.675 12.984 10.469 1 88.38 23 LEU B CA 1
ATOM 1591 C C . LEU B 1 23 ? 1.485 12.625 11.711 1 88.38 23 LEU B C 1
ATOM 1593 O O . LEU B 1 23 ? 1.109 11.727 12.461 1 88.38 23 LEU B O 1
ATOM 1597 N N . CYS B 1 24 ? 2.547 13.297 11.883 1 85.94 24 CYS B N 1
ATOM 1598 C CA . CYS B 1 24 ? 3.383 13.055 13.055 1 85.94 24 CYS B CA 1
ATOM 1599 C C . CYS B 1 24 ? 2.629 13.383 14.336 1 85.94 24 CYS B C 1
ATOM 1601 O O . CYS B 1 24 ? 2.65 12.602 15.289 1 85.94 24 CYS B O 1
ATOM 1603 N N . TYR B 1 25 ? 1.915 14.469 14.391 1 89 25 TYR B N 1
ATOM 1604 C CA . TYR B 1 25 ? 1.118 14.852 15.547 1 89 25 TYR B CA 1
ATOM 1605 C C . TYR B 1 25 ? -0.021 13.867 15.781 1 89 25 TYR B C 1
ATOM 1607 O O . TYR B 1 25 ? -0.337 13.523 16.922 1 89 25 TYR B O 1
ATOM 1615 N N . GLU B 1 26 ? -0.613 13.453 14.672 1 91.5 26 GLU B N 1
ATOM 1616 C CA . GLU B 1 26 ? -1.758 12.547 14.766 1 91.5 26 GLU B CA 1
ATOM 1617 C C . GLU B 1 26 ? -1.359 11.211 15.383 1 91.5 26 GLU B C 1
ATOM 1619 O O . GLU B 1 26 ? -2.098 10.656 16.203 1 91.5 26 GLU B O 1
ATOM 1624 N N . ASN B 1 27 ? -0.161 10.773 15 1 87.94 27 ASN B N 1
ATOM 1625 C CA . ASN B 1 27 ? 0.213 9.406 15.352 1 87.94 27 ASN B CA 1
ATOM 1626 C C . ASN B 1 27 ? 1.274 9.391 16.453 1 87.94 27 ASN B C 1
ATOM 1628 O O . ASN B 1 27 ? 1.615 8.328 16.969 1 87.94 27 ASN B O 1
ATOM 1632 N N . GLY B 1 28 ? 1.713 10.586 16.781 1 86.62 28 GLY B N 1
ATOM 1633 C CA . GLY B 1 28 ? 2.77 10.648 17.781 1 86.62 28 GLY B CA 1
ATOM 1634 C C . GLY B 1 28 ? 4.086 10.078 17.297 1 86.62 28 GLY B C 1
ATOM 1635 O O . GLY B 1 28 ? 4.727 9.297 18 1 86.62 28 GLY B O 1
ATOM 1636 N N . ILE B 1 29 ? 4.324 10.328 16.094 1 79.69 29 ILE B N 1
ATOM 1637 C CA . ILE B 1 29 ? 5.562 9.844 15.5 1 79.69 29 ILE B CA 1
ATOM 1638 C C . ILE B 1 29 ? 6.688 10.836 15.766 1 79.69 29 ILE B C 1
ATOM 1640 O O . ILE B 1 29 ? 6.805 11.852 15.078 1 79.69 29 ILE B O 1
ATOM 1644 N N . GLY B 1 30 ? 7.547 10.617 16.672 1 74.31 30 GLY B N 1
ATOM 1645 C CA . GLY B 1 30 ? 8.688 11.469 16.984 1 74.31 30 GLY B CA 1
ATOM 1646 C C . GLY B 1 30 ? 8.32 12.672 17.828 1 74.31 30 GLY B C 1
ATOM 1647 O O . GLY B 1 30 ? 9.195 13.391 18.312 1 74.31 30 GLY B O 1
ATOM 1648 N N . ILE B 1 31 ? 7.102 12.945 17.969 1 80.62 31 ILE B N 1
ATOM 1649 C CA . ILE B 1 31 ? 6.578 14.047 18.781 1 80.62 31 ILE B CA 1
ATOM 1650 C C . ILE B 1 31 ? 5.344 13.586 19.547 1 80.62 31 ILE B C 1
ATOM 1652 O O . ILE B 1 31 ? 4.758 12.547 19.219 1 80.62 31 ILE B O 1
ATOM 1656 N N . ASP B 1 32 ? 4.988 14.203 20.609 1 85.5 32 ASP B N 1
ATOM 1657 C CA . ASP B 1 32 ? 3.803 13.805 21.359 1 85.5 32 ASP B CA 1
ATOM 1658 C C . ASP B 1 32 ? 2.543 13.945 20.516 1 85.5 32 ASP B C 1
ATOM 1660 O O . ASP B 1 32 ? 2.404 14.906 19.75 1 85.5 32 ASP B O 1
ATOM 1664 N N . LYS B 1 33 ? 1.791 13.047 20.656 1 92.31 33 LYS B N 1
ATOM 1665 C CA . LYS B 1 33 ? 0.504 13.086 19.969 1 92.31 33 LYS B CA 1
ATOM 1666 C C . LYS B 1 33 ? -0.272 14.352 20.328 1 92.31 33 LYS B C 1
ATOM 1668 O O . LYS B 1 33 ? -0.307 14.75 21.5 1 92.31 33 LYS B O 1
ATOM 1673 N N . ASP B 1 34 ? -0.836 14.945 19.391 1 94.44 34 ASP B N 1
ATOM 1674 C CA . ASP B 1 34 ? -1.643 16.156 19.531 1 94.44 34 ASP B CA 1
ATOM 1675 C C . ASP B 1 34 ? -2.645 16.281 18.391 1 94.44 34 ASP B C 1
ATOM 1677 O O . ASP B 1 34 ? -2.324 16.844 17.344 1 94.44 34 ASP B O 1
ATOM 1681 N N . TYR B 1 35 ? -3.904 15.906 18.594 1 96.44 35 TYR B N 1
ATOM 1682 C CA . TYR B 1 35 ? -4.926 15.891 17.562 1 96.44 35 TYR B CA 1
ATOM 1683 C C . TYR B 1 35 ? -5.305 17.312 17.156 1 96.44 35 TYR B C 1
ATOM 1685 O O . TYR B 1 35 ? -5.637 17.562 15.992 1 96.44 35 TYR B O 1
ATOM 1693 N N . GLY B 1 36 ? -5.234 18.141 18.125 1 97 36 GLY B N 1
ATOM 1694 C CA . GLY B 1 36 ? -5.539 19.531 17.812 1 97 36 GLY B CA 1
ATOM 1695 C C . GLY B 1 36 ? -4.574 20.141 16.812 1 97 36 GLY B C 1
ATOM 1696 O O . GLY B 1 36 ? -4.992 20.75 15.828 1 97 36 GLY B O 1
ATOM 1697 N N . LYS B 1 37 ? -3.311 19.906 17.016 1 93.94 37 LYS B N 1
ATOM 1698 C CA . LYS B 1 37 ? -2.299 20.422 16.094 1 93.94 37 LYS B CA 1
ATOM 1699 C C . LYS B 1 37 ? -2.393 19.719 14.742 1 93.94 37 LYS B C 1
ATOM 1701 O O . LYS B 1 37 ? -2.219 20.359 13.703 1 93.94 37 LYS B O 1
ATOM 1706 N N . ALA B 1 38 ? -2.609 18.438 14.797 1 94.75 38 ALA B N 1
ATOM 1707 C CA . ALA B 1 38 ? -2.779 17.703 13.547 1 94.75 38 ALA B CA 1
ATOM 1708 C C . ALA B 1 38 ? -3.92 18.297 12.719 1 94.75 38 ALA B C 1
ATOM 1710 O O . ALA B 1 38 ? -3.754 18.562 11.523 1 94.75 38 ALA B O 1
ATOM 1711 N N . PHE B 1 39 ? -5.027 18.547 13.453 1 97.38 39 PHE B N 1
ATOM 1712 C CA . PHE B 1 39 ? -6.207 19.094 12.797 1 97.38 39 PHE B CA 1
ATOM 1713 C C . PHE B 1 39 ? -5.902 20.438 12.172 1 97.38 39 PHE B C 1
ATOM 1715 O O . PHE B 1 39 ? -6.266 20.688 11.016 1 97.38 39 PHE B O 1
ATOM 1722 N N . GLU B 1 40 ? -5.266 21.25 12.883 1 95.25 40 GLU B N 1
ATOM 1723 C CA . GLU B 1 40 ? -4.93 22.578 12.398 1 95.25 40 GLU B CA 1
ATOM 1724 C C . GLU B 1 40 ? -4.031 22.5 11.164 1 95.25 40 GLU B C 1
ATOM 1726 O O . GLU B 1 40 ? -4.234 23.25 10.195 1 95.25 40 GLU B O 1
ATOM 1731 N N . LEU B 1 41 ? -3.098 21.641 11.234 1 92.69 41 LEU B N 1
ATOM 1732 C CA . LEU B 1 41 ? -2.137 21.516 10.141 1 92.69 41 LEU B CA 1
ATOM 1733 C C . LEU B 1 41 ? -2.783 20.891 8.914 1 92.69 41 LEU B C 1
ATOM 1735 O O . LEU B 1 41 ? -2.537 21.328 7.789 1 92.69 41 LEU B O 1
ATOM 1739 N N . TYR B 1 42 ? -3.574 19.875 9.102 1 94.81 42 TYR B N 1
ATOM 1740 C CA . TYR B 1 42 ? -4.324 19.328 7.977 1 94.81 42 TYR B CA 1
ATOM 1741 C C . TYR B 1 42 ? -5.203 20.391 7.34 1 94.81 42 TYR B C 1
ATOM 1743 O O . TYR B 1 42 ? -5.328 20.453 6.113 1 94.81 42 TYR B O 1
ATOM 1751 N N . SER B 1 43 ? -5.887 21.156 8.18 1 95.88 43 SER B N 1
ATOM 1752 C CA . SER B 1 43 ? -6.742 22.219 7.691 1 95.88 43 SER B CA 1
ATOM 1753 C C . SER B 1 43 ? -5.957 23.219 6.852 1 95.88 43 SER B C 1
ATOM 1755 O O . SER B 1 43 ? -6.406 23.625 5.777 1 95.88 43 SER B O 1
ATOM 1757 N N . LYS B 1 44 ? -4.828 23.562 7.336 1 93.06 44 LYS B N 1
ATOM 1758 C CA . LYS B 1 44 ? -3.971 24.5 6.605 1 93.06 44 LYS B CA 1
ATOM 1759 C C . LYS B 1 44 ? -3.531 23.906 5.27 1 93.06 44 LYS B C 1
ATOM 1761 O O . LYS B 1 44 ? -3.59 24.578 4.238 1 93.06 44 LYS B O 1
ATOM 1766 N N . ALA B 1 45 ? -3.07 22.688 5.301 1 92.62 45 ALA B N 1
ATOM 1767 C CA . ALA B 1 45 ? -2.629 22.016 4.082 1 92.62 45 ALA B CA 1
ATOM 1768 C C . ALA B 1 45 ? -3.766 21.906 3.072 1 92.62 45 ALA B C 1
ATOM 1770 O O . ALA B 1 45 ? -3.557 22.109 1.871 1 92.62 45 ALA B O 1
ATOM 1771 N N . THR B 1 46 ? -4.914 21.609 3.518 1 93.94 46 THR B N 1
ATOM 1772 C CA . THR B 1 46 ? -6.094 21.5 2.668 1 93.94 46 THR B CA 1
ATOM 1773 C C . THR B 1 46 ? -6.438 22.844 2.039 1 93.94 46 THR B C 1
ATOM 1775 O O . THR B 1 46 ? -6.699 22.922 0.837 1 93.94 46 THR B O 1
ATOM 1778 N N . ASN B 1 47 ? -6.41 23.844 2.863 1 92.81 47 ASN B N 1
ATOM 1779 C CA . ASN B 1 47 ? -6.723 25.188 2.389 1 92.81 47 ASN B CA 1
ATOM 1780 C C . ASN B 1 47 ? -5.699 25.672 1.369 1 92.81 47 ASN B C 1
ATOM 1782 O O . ASN B 1 47 ? -6.039 26.422 0.45 1 92.81 47 ASN B O 1
ATOM 1786 N N . ASN B 1 48 ? -4.488 25.125 1.536 1 90.44 48 ASN B N 1
ATOM 1787 C CA . ASN B 1 48 ? -3.422 25.531 0.621 1 90.44 48 ASN B CA 1
ATOM 1788 C C . ASN B 1 48 ? -3.365 24.609 -0.6 1 90.44 48 ASN B C 1
ATOM 1790 O O . ASN B 1 48 ? -2.414 24.672 -1.38 1 90.44 48 ASN B O 1
ATOM 1794 N N . GLY B 1 49 ? -4.332 23.656 -0.691 1 87.06 49 GLY B N 1
ATOM 1795 C CA . GLY B 1 49 ? -4.555 22.969 -1.954 1 87.06 49 GLY B CA 1
ATOM 1796 C C . GLY B 1 49 ? -3.977 21.562 -1.983 1 87.06 49 GLY B C 1
ATOM 1797 O O . GLY B 1 49 ? -3.916 20.938 -3.041 1 87.06 49 GLY B O 1
ATOM 1798 N N . TYR B 1 50 ? -3.553 21.047 -0.887 1 88.06 50 TYR B N 1
ATOM 1799 C CA . TYR B 1 50 ? -2.967 19.719 -0.89 1 88.06 50 TYR B CA 1
ATOM 1800 C C . TYR B 1 50 ? -4.051 18.641 -0.872 1 88.06 50 TYR B C 1
ATOM 1802 O O . TYR B 1 50 ? -4.66 18.391 0.168 1 88.06 50 TYR B O 1
ATOM 1810 N N . ILE B 1 51 ? -4.098 17.969 -1.855 1 84.31 51 ILE B N 1
ATOM 1811 C CA . ILE B 1 51 ? -5.223 17.078 -2.119 1 84.31 51 ILE B CA 1
ATOM 1812 C C . ILE B 1 51 ? -5.234 15.945 -1.096 1 84.31 51 ILE B C 1
ATOM 1814 O O . ILE B 1 51 ? -6.297 15.555 -0.612 1 84.31 51 ILE B O 1
ATOM 1818 N N . PHE B 1 52 ? -4.117 15.398 -0.733 1 83.81 52 PHE B N 1
ATOM 1819 C CA . PHE B 1 52 ? -4.059 14.266 0.184 1 83.81 52 PHE B CA 1
ATOM 1820 C C . PHE B 1 52 ? -4.461 14.688 1.592 1 83.81 52 PHE B C 1
ATOM 1822 O O . PHE B 1 52 ? -5.012 13.891 2.352 1 83.81 52 PHE B O 1
ATOM 1829 N N . ALA B 1 53 ? -4.262 15.953 1.847 1 91.75 53 ALA B N 1
ATOM 1830 C CA . ALA B 1 53 ? -4.617 16.453 3.172 1 91.75 53 ALA B CA 1
ATOM 1831 C C . ALA B 1 53 ? -6.129 16.516 3.35 1 91.75 53 ALA B C 1
ATOM 1833 O O . ALA B 1 53 ? -6.629 16.531 4.477 1 91.75 53 ALA B O 1
ATOM 1834 N N . ARG B 1 54 ? -6.824 16.594 2.266 1 94.19 54 ARG B N 1
ATOM 1835 C CA . ARG B 1 54 ? -8.281 16.641 2.334 1 94.19 54 ARG B CA 1
ATOM 1836 C C . ARG B 1 54 ? -8.852 15.375 2.941 1 94.19 54 ARG B C 1
ATOM 1838 O O . ARG B 1 54 ? -9.742 15.43 3.799 1 94.19 54 ARG B O 1
ATOM 1845 N N . SER B 1 55 ? -8.32 14.289 2.545 1 93.31 55 SER B N 1
ATOM 1846 C CA . SER B 1 55 ? -8.773 13.023 3.104 1 93.31 55 SER B CA 1
ATOM 1847 C C . SER B 1 55 ? -8.406 12.906 4.578 1 93.31 55 SER B C 1
ATOM 1849 O O . SER B 1 55 ? -9.195 12.398 5.383 1 93.31 55 SER B O 1
ATOM 1851 N N . ASN B 1 56 ? -7.242 13.359 4.836 1 94.06 56 ASN B N 1
ATOM 1852 C CA . ASN B 1 56 ? -6.824 13.297 6.23 1 94.06 56 ASN B CA 1
ATOM 1853 C C . ASN B 1 56 ? -7.68 14.211 7.109 1 94.06 56 ASN B C 1
ATOM 1855 O O . ASN B 1 56 ? -8.062 13.836 8.219 1 94.06 56 ASN B O 1
ATOM 1859 N N . LEU B 1 57 ? -7.91 15.367 6.613 1 96.62 57 LEU B N 1
ATOM 1860 C CA . LEU B 1 57 ? -8.789 16.281 7.332 1 96.62 57 LEU B CA 1
ATOM 1861 C C . LEU B 1 57 ? -10.188 15.688 7.473 1 96.62 57 LEU B C 1
ATOM 1863 O O . LEU B 1 57 ? -10.82 15.82 8.523 1 96.62 57 LEU B O 1
ATOM 1867 N N . GLY B 1 58 ? -10.633 15.086 6.445 1 97.19 58 GLY B N 1
ATOM 1868 C CA . GLY B 1 58 ? -11.906 14.383 6.527 1 97.19 58 GLY B CA 1
ATOM 1869 C C . GLY B 1 58 ? -11.945 13.352 7.637 1 97.19 58 GLY B C 1
ATOM 1870 O O . GLY B 1 58 ? -12.93 13.258 8.375 1 97.19 58 GLY B O 1
ATOM 1871 N N . ARG B 1 59 ? -10.898 12.656 7.773 1 95.31 59 ARG B N 1
ATOM 1872 C CA . ARG B 1 59 ? -10.812 11.656 8.828 1 95.31 59 ARG B CA 1
ATOM 1873 C C . ARG B 1 59 ? -10.898 12.305 10.211 1 95.31 59 ARG B C 1
ATOM 1875 O O . ARG B 1 59 ? -11.492 11.742 11.133 1 95.31 59 ARG B O 1
ATOM 1882 N N . CYS B 1 60 ? -10.258 13.469 10.312 1 97.31 60 CYS B N 1
ATOM 1883 C CA . CYS B 1 60 ? -10.359 14.195 11.57 1 97.31 60 CYS B CA 1
ATOM 1884 C C . CYS B 1 60 ? -11.812 14.484 11.922 1 97.31 60 CYS B C 1
ATOM 1886 O O . CYS B 1 60 ? -12.242 14.266 13.055 1 97.31 60 CYS B O 1
ATOM 1888 N N . TYR B 1 61 ? -12.594 14.914 10.945 1 97.94 61 TYR B N 1
ATOM 1889 C CA . TYR B 1 61 ? -14.016 15.188 11.164 1 97.94 61 TYR B CA 1
ATOM 1890 C C . TYR B 1 61 ? -14.789 13.906 11.406 1 97.94 61 TYR B C 1
ATOM 1892 O O . TYR B 1 61 ? -15.734 13.883 12.195 1 97.94 61 TYR B O 1
ATOM 1900 N N . GLU B 1 62 ? -14.398 12.883 10.734 1 97.5 62 GLU B N 1
ATOM 1901 C CA . GLU B 1 62 ? -15.094 11.609 10.859 1 97.5 62 GLU B CA 1
ATOM 1902 C C . GLU B 1 62 ? -14.891 11.008 12.25 1 97.5 62 GLU B C 1
ATOM 1904 O O . GLU B 1 62 ? -15.82 10.445 12.828 1 97.5 62 GLU B O 1
ATOM 1909 N N . LYS B 1 63 ? -13.68 11.172 12.797 1 96.44 63 LYS B N 1
ATOM 1910 C CA . LYS B 1 63 ? -13.32 10.492 14.039 1 96.44 63 LYS B CA 1
ATOM 1911 C C . LYS B 1 63 ? -13.352 11.453 15.219 1 96.44 63 LYS B C 1
ATOM 1913 O O . LYS B 1 63 ? -13.359 11.031 16.375 1 96.44 63 LYS B O 1
ATOM 1918 N N . GLY B 1 64 ? -13.383 12.727 14.93 1 97.12 64 GLY B N 1
ATOM 1919 C CA . GLY B 1 64 ? -13.336 13.734 15.977 1 97.12 64 GLY B CA 1
ATOM 1920 C C . GLY B 1 64 ? -11.938 13.969 16.516 1 97.12 64 GLY B C 1
ATOM 1921 O O . GLY B 1 64 ? -11.758 14.18 17.719 1 97.12 64 GLY B O 1
ATOM 1922 N N . PHE B 1 65 ? -10.938 13.797 15.625 1 96.56 65 PHE B N 1
ATOM 1923 C CA . PHE B 1 65 ? -9.555 14.062 15.992 1 96.56 65 PHE B CA 1
ATOM 1924 C C . PHE B 1 65 ? -9.266 15.562 15.969 1 96.56 65 PHE B C 1
ATOM 1926 O O . PHE B 1 65 ? -9.008 16.125 14.906 1 96.56 65 PHE B O 1
ATOM 1933 N N . GLY B 1 66 ? -9.219 16.25 17.062 1 97.44 66 GLY B N 1
ATOM 1934 C CA . GLY B 1 66 ? -8.883 17.656 17.141 1 97.44 66 GLY B CA 1
ATOM 1935 C C . GLY B 1 66 ? -10.062 18.562 16.859 1 97.44 66 GLY B C 1
ATOM 1936 O O . GLY B 1 66 ? -9.914 19.797 16.797 1 97.44 66 GLY B O 1
ATOM 1937 N N . THR B 1 67 ? -11.227 17.984 16.641 1 97.5 67 THR B N 1
ATOM 1938 C CA . THR B 1 67 ? -12.477 18.672 16.359 1 97.5 67 THR B CA 1
ATOM 1939 C C . THR B 1 67 ? -13.672 17.812 16.734 1 97.5 67 THR B C 1
ATOM 1941 O O . THR B 1 67 ? -13.516 16.656 17.125 1 97.5 67 THR B O 1
ATOM 1944 N N . ASP B 1 68 ? -14.898 18.359 16.734 1 96.88 68 ASP B N 1
ATOM 1945 C CA . ASP B 1 68 ? -16.109 17.547 16.922 1 96.88 68 ASP B CA 1
ATOM 1946 C C . ASP B 1 68 ? -16.375 16.672 15.703 1 96.88 68 ASP B C 1
ATOM 1948 O O . ASP B 1 68 ? -16.078 17.078 14.57 1 96.88 68 ASP B O 1
ATOM 1952 N N . LYS B 1 69 ? -16.828 15.523 15.906 1 97.5 69 LYS B N 1
ATOM 1953 C CA . LYS B 1 69 ? -17.266 14.672 14.805 1 97.5 69 LYS B CA 1
ATOM 1954 C C . LYS B 1 69 ? -18.281 15.398 13.914 1 97.5 69 LYS B C 1
ATOM 1956 O O . LYS B 1 69 ? -19.172 16.078 14.414 1 97.5 69 LYS B O 1
ATOM 1961 N N . ASN B 1 70 ? -18.094 15.328 12.695 1 98.31 70 ASN B N 1
ATOM 1962 C CA . ASN B 1 70 ? -18.953 15.93 11.68 1 98.31 70 ASN B CA 1
ATOM 1963 C C . ASN B 1 70 ? -18.906 15.148 10.367 1 98.31 70 ASN B C 1
ATOM 1965 O O . ASN B 1 70 ? -18.047 15.414 9.516 1 98.31 70 ASN B O 1
ATOM 1969 N N . TYR B 1 71 ? -19.797 14.273 10.188 1 98.06 71 TYR B N 1
ATOM 1970 C CA . TYR B 1 71 ? -19.781 13.367 9.047 1 98.06 71 TYR B CA 1
ATOM 1971 C C . TYR B 1 71 ? -20.031 14.125 7.746 1 98.06 71 TYR B C 1
ATOM 1973 O O . TYR B 1 71 ? -19.5 13.766 6.695 1 98.06 71 TYR B O 1
ATOM 1981 N N . MET B 1 72 ? -20.875 15.094 7.816 1 97.94 72 MET B N 1
ATOM 1982 C CA . MET B 1 72 ? -21.172 15.859 6.613 1 97.94 72 MET B CA 1
ATOM 1983 C C . MET B 1 72 ? -19.922 16.578 6.094 1 97.94 72 MET B C 1
ATOM 1985 O O . MET B 1 72 ? -19.656 16.562 4.895 1 97.94 72 MET B O 1
ATOM 1989 N N . ARG B 1 73 ? -19.188 17.172 6.969 1 97.62 73 ARG B N 1
ATOM 1990 C CA . ARG B 1 73 ? -17.953 17.828 6.57 1 97.62 73 ARG B CA 1
ATOM 1991 C C . ARG B 1 73 ? -16.938 16.812 6.031 1 97.62 73 ARG B C 1
ATOM 1993 O O . ARG B 1 73 ? -16.25 17.094 5.051 1 97.62 73 ARG B O 1
ATOM 2000 N N . ALA B 1 74 ? -16.844 15.688 6.715 1 98.19 74 ALA B N 1
ATOM 2001 C CA . ALA B 1 74 ? -15.977 14.625 6.227 1 98.19 74 ALA B CA 1
ATOM 2002 C C . ALA B 1 74 ? -16.359 14.203 4.809 1 98.19 74 ALA B C 1
ATOM 2004 O O . ALA B 1 74 ? -15.492 14.133 3.928 1 98.19 74 ALA B O 1
ATOM 2005 N N . PHE B 1 75 ? -17.641 14.102 4.559 1 98.38 75 PHE B N 1
ATOM 2006 C CA . PHE B 1 75 ? -18.156 13.711 3.25 1 98.38 75 PHE B CA 1
ATOM 2007 C C . PHE B 1 75 ? -17.75 14.727 2.184 1 98.38 75 PHE B C 1
ATOM 2009 O O . PHE B 1 75 ? -17.297 14.344 1.103 1 98.38 75 PHE B O 1
ATOM 2016 N N . GLU B 1 76 ? -17.906 15.938 2.516 1 97.81 76 GLU B N 1
ATOM 2017 C CA . GLU B 1 76 ? -17.578 16.984 1.558 1 97.81 76 GLU B CA 1
ATOM 2018 C C . GLU B 1 76 ? -16.094 16.969 1.193 1 97.81 76 GLU B C 1
ATOM 2020 O O . GLU B 1 76 ? -15.734 17.141 0.029 1 97.81 76 GLU B O 1
ATOM 2025 N N . LEU B 1 77 ? -15.328 16.734 2.197 1 97.75 77 LEU B N 1
ATOM 2026 C CA . LEU B 1 77 ? -13.883 16.703 1.979 1 97.75 77 LEU B CA 1
ATOM 2027 C C . LEU B 1 77 ? -13.484 15.477 1.163 1 97.75 77 LEU B C 1
ATOM 2029 O O . LEU B 1 77 ? -12.688 15.586 0.225 1 97.75 77 LEU B O 1
ATOM 2033 N N . TYR B 1 78 ? -14.016 14.344 1.497 1 97.44 78 TYR B N 1
ATOM 2034 C CA . TYR B 1 78 ? -13.734 13.141 0.723 1 97.44 78 TYR B CA 1
ATOM 2035 C C . TYR B 1 78 ? -14.219 13.289 -0.715 1 97.44 78 TYR B C 1
ATOM 2037 O O . TYR B 1 78 ? -13.562 12.82 -1.648 1 97.44 78 TYR B O 1
ATOM 2045 N N . ASN B 1 79 ? -15.391 13.93 -0.876 1 97.94 79 ASN B N 1
ATOM 2046 C CA . ASN B 1 79 ? -15.938 14.148 -2.209 1 97.94 79 ASN B CA 1
ATOM 2047 C C . ASN B 1 79 ? -15.008 15 -3.07 1 97.94 79 ASN B C 1
ATOM 2049 O O . ASN B 1 79 ? -14.773 14.68 -4.238 1 97.94 79 ASN B O 1
ATOM 2053 N N . LYS B 1 80 ? -14.523 16.016 -2.463 1 96.25 80 LYS B N 1
ATOM 2054 C CA . LYS B 1 80 ? -13.57 16.859 -3.18 1 96.25 80 LYS B CA 1
ATOM 2055 C C . LYS B 1 80 ? -12.305 16.078 -3.541 1 96.25 80 LYS B C 1
ATOM 2057 O O . LYS B 1 80 ? -11.828 16.156 -4.676 1 96.25 80 LYS B O 1
ATOM 2062 N N . SER B 1 81 ? -11.773 15.375 -2.604 1 95.25 81 SER B N 1
ATOM 2063 C CA . SER B 1 81 ? -10.57 14.578 -2.816 1 95.25 81 SER B CA 1
ATOM 2064 C C . SER B 1 81 ? -10.789 13.531 -3.904 1 95.25 81 SER B C 1
ATOM 2066 O O . SER B 1 81 ? -9.938 13.352 -4.781 1 95.25 81 SER B O 1
ATOM 2068 N N . ALA B 1 82 ? -11.859 12.883 -3.93 1 96.31 82 ALA B N 1
ATOM 2069 C CA . ALA B 1 82 ? -12.188 11.859 -4.918 1 96.31 82 ALA B CA 1
ATOM 2070 C C . ALA B 1 82 ? -12.32 12.469 -6.312 1 96.31 82 ALA B C 1
ATOM 2072 O O . ALA B 1 82 ? -11.82 11.906 -7.289 1 96.31 82 ALA B O 1
ATOM 2073 N N . ASN B 1 83 ? -12.938 13.617 -6.391 1 95.69 83 ASN B N 1
ATOM 2074 C CA . ASN B 1 83 ? -13.172 14.281 -7.668 1 95.69 83 ASN B CA 1
ATOM 2075 C C . ASN B 1 83 ? -11.859 14.758 -8.297 1 95.69 83 ASN B C 1
ATOM 2077 O O . ASN B 1 83 ? -11.758 14.859 -9.516 1 95.69 83 ASN B O 1
ATOM 2081 N N . GLU B 1 84 ? -10.938 14.969 -7.41 1 92.69 84 GLU B N 1
ATOM 2082 C CA . GLU B 1 84 ? -9.633 15.391 -7.898 1 92.69 84 GLU B CA 1
ATOM 2083 C C . GLU B 1 84 ? -8.758 14.188 -8.266 1 92.69 84 GLU B C 1
ATOM 2085 O O . GLU B 1 84 ? -7.582 14.344 -8.586 1 92.69 84 GLU B O 1
ATOM 2090 N N . GLY B 1 85 ? -9.281 13 -8.078 1 91 85 GLY B N 1
ATOM 2091 C CA . GLY B 1 85 ? -8.625 11.797 -8.586 1 91 85 GLY B CA 1
ATOM 2092 C C . GLY B 1 85 ? -7.828 11.062 -7.527 1 91 85 GLY B C 1
ATOM 2093 O O . GLY B 1 85 ? -7.121 10.102 -7.832 1 91 85 GLY B O 1
ATOM 2094 N N . CYS B 1 86 ? -7.914 11.484 -6.293 1 90.81 86 CYS B N 1
ATOM 2095 C CA . CYS B 1 86 ? -7.18 10.828 -5.219 1 90.81 86 CYS B CA 1
ATOM 2096 C C . CYS B 1 86 ? -7.789 9.477 -4.883 1 90.81 86 CYS B C 1
ATOM 2098 O O . CYS B 1 86 ? -8.945 9.398 -4.465 1 90.81 86 CYS B O 1
ATOM 2100 N N . SER B 1 87 ? -7.008 8.43 -5.02 1 91.81 87 SER B N 1
ATOM 2101 C CA . SER B 1 87 ? -7.504 7.078 -4.797 1 91.81 87 SER B CA 1
ATOM 2102 C C . SER B 1 87 ? -7.949 6.883 -3.35 1 91.81 87 SER B C 1
ATOM 2104 O O . SER B 1 87 ? -8.938 6.195 -3.084 1 91.81 87 SER B O 1
ATOM 2106 N N . LYS B 1 88 ? -7.195 7.414 -2.441 1 91.81 88 LYS B N 1
ATOM 2107 C CA . LYS B 1 88 ? -7.605 7.352 -1.04 1 91.81 88 LYS B CA 1
ATOM 2108 C C . LYS B 1 88 ? -8.945 8.055 -0.826 1 91.81 88 LYS B C 1
ATOM 2110 O O . LYS B 1 88 ? -9.812 7.547 -0.119 1 91.81 88 LYS B O 1
ATOM 2115 N N . GLY B 1 89 ? -9.008 9.258 -1.397 1 95.56 89 GLY B N 1
ATOM 2116 C CA . GLY B 1 89 ? -10.273 9.984 -1.326 1 95.56 89 GLY B CA 1
ATOM 2117 C C . GLY B 1 89 ? -11.438 9.203 -1.907 1 95.56 89 GLY B C 1
ATOM 2118 O O . GLY B 1 89 ? -12.539 9.211 -1.347 1 95.56 89 GLY B O 1
ATOM 2119 N N . GLN B 1 90 ? -11.219 8.547 -3.018 1 97.31 90 GLN B N 1
ATOM 2120 C CA . GLN B 1 90 ? -12.242 7.711 -3.639 1 97.31 90 GLN B CA 1
ATOM 2121 C C . GLN B 1 90 ? -12.688 6.602 -2.695 1 97.31 90 GLN B C 1
ATOM 2123 O O . GLN B 1 90 ? -13.891 6.348 -2.551 1 97.31 90 GLN B O 1
ATOM 2128 N N . ASN B 1 91 ? -11.727 6.004 -2.066 1 97.31 91 ASN B N 1
ATOM 2129 C CA . ASN B 1 91 ? -12.047 4.949 -1.111 1 97.31 91 ASN B CA 1
ATOM 2130 C C . ASN B 1 91 ? -12.828 5.496 0.082 1 97.31 91 ASN B C 1
ATOM 2132 O O . ASN B 1 91 ? -13.828 4.906 0.498 1 97.31 91 ASN B O 1
ATOM 2136 N N . ASP B 1 92 ? -12.391 6.594 0.628 1 97 92 ASP B N 1
ATOM 2137 C CA . ASP B 1 92 ? -13.031 7.176 1.798 1 97 92 ASP B CA 1
ATOM 2138 C C . ASP B 1 92 ? -14.453 7.641 1.467 1 97 92 ASP B C 1
ATOM 2140 O O . ASP B 1 92 ? -15.367 7.477 2.275 1 97 92 ASP B O 1
ATOM 2144 N N . LEU B 1 93 ? -14.562 8.195 0.311 1 98.19 93 LEU B N 1
ATOM 2145 C CA . LEU B 1 93 ? -15.898 8.578 -0.131 1 98.19 93 LEU B CA 1
ATOM 2146 C C . LEU B 1 93 ? -16.797 7.352 -0.289 1 98.19 93 LEU B C 1
ATOM 2148 O O . LEU B 1 93 ? -17.969 7.387 0.065 1 98.19 93 LEU B O 1
ATOM 2152 N N . GLY B 1 94 ? -16.25 6.297 -0.854 1 98.62 94 GLY B N 1
ATOM 2153 C CA . GLY B 1 94 ? -16.984 5.043 -0.919 1 98.62 94 GLY B CA 1
ATOM 2154 C C . GLY B 1 94 ? -17.5 4.574 0.433 1 98.62 94 GLY B C 1
ATOM 2155 O O . GLY B 1 94 ? -18.641 4.145 0.556 1 98.62 94 GLY B O 1
ATOM 2156 N N . ASN B 1 95 ? -16.703 4.715 1.422 1 98.25 95 ASN B N 1
ATOM 2157 C CA . ASN B 1 95 ? -17.109 4.348 2.775 1 98.25 95 ASN B CA 1
ATOM 2158 C C . ASN B 1 95 ? -18.297 5.188 3.254 1 98.25 95 ASN B C 1
ATOM 2160 O O . ASN B 1 95 ? -19.172 4.688 3.965 1 98.25 95 ASN B O 1
ATOM 2164 N N . CYS B 1 96 ? -18.25 6.461 2.906 1 98.38 96 CYS B N 1
ATOM 2165 C CA . CYS B 1 96 ? -19.375 7.305 3.287 1 98.38 96 CYS B CA 1
ATOM 2166 C C . CYS B 1 96 ? -20.688 6.754 2.73 1 98.38 96 CYS B C 1
ATOM 2168 O O . CYS B 1 96 ? -21.672 6.621 3.463 1 98.38 96 CYS B O 1
A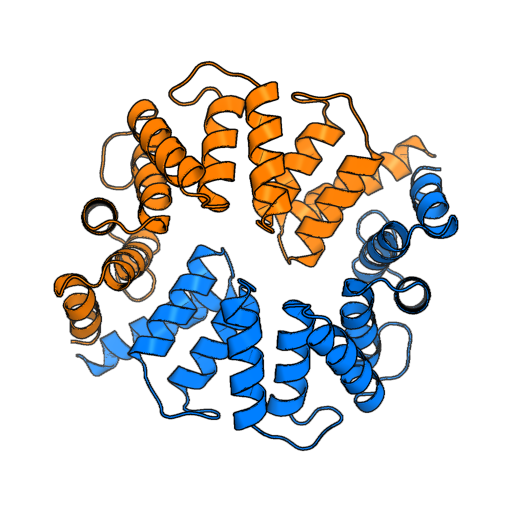TOM 2170 N N . TYR B 1 97 ? -20.672 6.348 1.483 1 98.69 97 TYR B N 1
ATOM 2171 C CA . TYR B 1 97 ? -21.859 5.793 0.856 1 98.69 97 TYR B CA 1
ATOM 2172 C C . TYR B 1 97 ? -22.172 4.406 1.41 1 98.69 97 TYR B C 1
ATOM 2174 O O . TYR B 1 97 ? -23.344 4.039 1.553 1 98.69 97 TYR B O 1
ATOM 2182 N N . PHE B 1 98 ? -21.156 3.672 1.69 1 98.69 98 PHE B N 1
ATOM 2183 C CA . PHE B 1 98 ? -21.328 2.307 2.176 1 98.69 98 PHE B CA 1
ATOM 2184 C C . PHE B 1 98 ? -21.984 2.299 3.547 1 98.69 98 PHE B C 1
ATOM 2186 O O . PHE B 1 98 ? -22.922 1.527 3.787 1 98.69 98 PHE B O 1
ATOM 2193 N N . TYR B 1 99 ? -21.578 3.209 4.43 1 97.81 99 TYR B N 1
ATOM 2194 C CA . TYR B 1 99 ? -22.031 3.191 5.812 1 97.81 99 TYR B CA 1
ATOM 2195 C C . TYR B 1 99 ? -23.062 4.285 6.059 1 97.81 99 TYR B C 1
ATOM 2197 O O . TYR B 1 99 ? -23.688 4.328 7.121 1 97.81 99 TYR B O 1
ATOM 2205 N N . GLY B 1 100 ? -23.25 5.148 5.176 1 97.75 100 GLY B N 1
ATOM 2206 C CA . GLY B 1 100 ? -24.188 6.254 5.348 1 97.75 100 GLY B CA 1
ATOM 2207 C C . GLY B 1 100 ? -23.672 7.324 6.289 1 97.75 100 GLY B C 1
ATOM 2208 O O . GLY B 1 100 ? -24.391 7.762 7.195 1 97.75 100 GLY B O 1
ATOM 2209 N N . LYS B 1 101 ? -22.438 7.648 6.137 1 97.44 101 LYS B N 1
ATOM 2210 C CA . LYS B 1 101 ? -21.828 8.695 6.957 1 97.44 101 LYS B CA 1
ATOM 2211 C C . LYS B 1 101 ? -21.859 10.039 6.238 1 97.44 101 LYS B C 1
ATOM 2213 O O . LYS B 1 101 ? -21.047 10.289 5.352 1 97.44 101 LYS B O 1
ATOM 2218 N N . GLY B 1 102 ? -22.688 10.961 6.602 1 97.56 102 GLY B N 1
ATOM 2219 C CA . GLY B 1 102 ? -22.781 12.281 6.008 1 97.56 102 GLY B CA 1
ATOM 2220 C C . GLY B 1 102 ? -23.625 12.305 4.742 1 97.56 102 GLY B C 1
ATOM 2221 O O . GLY B 1 102 ? -23.797 13.359 4.125 1 97.56 102 GLY B O 1
ATOM 2222 N N . ILE B 1 103 ? -24.141 11.164 4.383 1 97.69 103 ILE B N 1
ATOM 2223 C CA . ILE B 1 103 ? -24.938 10.969 3.178 1 97.69 103 ILE B CA 1
ATOM 2224 C C . ILE B 1 103 ? -25.797 9.719 3.326 1 97.69 103 ILE B C 1
ATOM 2226 O O . ILE B 1 103 ? -25.594 8.914 4.242 1 97.69 103 ILE B O 1
ATOM 2230 N N . THR B 1 104 ? -26.781 9.578 2.512 1 97.62 104 THR B N 1
ATOM 2231 C CA . THR B 1 104 ? -27.609 8.383 2.541 1 97.62 104 THR B CA 1
ATOM 2232 C C . THR B 1 104 ? -26.844 7.176 2.014 1 97.62 104 THR B C 1
ATOM 2234 O O . THR B 1 104 ? -26.125 7.277 1.02 1 97.62 104 THR B O 1
ATOM 2237 N N . LYS B 1 105 ? -27.031 6.07 2.65 1 98.12 105 LYS B N 1
ATOM 2238 C CA . LYS B 1 105 ? -26.406 4.816 2.242 1 98.12 105 LYS B CA 1
ATOM 2239 C C . LYS B 1 105 ? -26.734 4.48 0.793 1 98.12 105 LYS B C 1
ATOM 2241 O O . LYS B 1 105 ? -27.891 4.621 0.371 1 98.12 105 LYS B O 1
ATOM 2246 N N . ASP B 1 106 ? -25.781 4.109 0.062 1 98.69 106 ASP B N 1
ATOM 2247 C CA . ASP B 1 106 ? -25.906 3.744 -1.347 1 98.69 106 ASP B CA 1
ATOM 2248 C C . ASP B 1 106 ? -24.797 2.777 -1.763 1 98.69 106 ASP B C 1
ATOM 2250 O O . ASP B 1 106 ? -23.719 3.205 -2.168 1 98.69 106 ASP B O 1
ATOM 2254 N N . TYR B 1 107 ? -25.062 1.508 -1.783 1 98.56 107 TYR B N 1
ATOM 2255 C CA . TYR B 1 107 ? -24.047 0.487 -2.053 1 98.56 107 TYR B CA 1
ATOM 2256 C C . TYR B 1 107 ? -23.578 0.56 -3.498 1 98.56 107 TYR B C 1
ATOM 2258 O O . TYR B 1 107 ? -22.406 0.275 -3.787 1 98.56 107 TYR B O 1
ATOM 2266 N N . LYS B 1 108 ? -24.406 0.927 -4.387 1 98.56 108 LYS B N 1
ATOM 2267 C CA . LYS B 1 108 ? -24.016 1.021 -5.789 1 98.56 108 LYS B CA 1
ATOM 2268 C C . LYS B 1 108 ? -22.969 2.115 -5.992 1 98.56 108 LYS B C 1
ATOM 2270 O O . LYS B 1 108 ? -21.984 1.913 -6.699 1 98.56 108 LYS B O 1
ATOM 2275 N N . LYS B 1 109 ? -23.219 3.23 -5.367 1 98.44 109 LYS B N 1
ATOM 2276 C CA . LYS B 1 109 ? -22.25 4.316 -5.457 1 98.44 109 LYS B CA 1
ATOM 2277 C C . LYS B 1 109 ? -20.938 3.943 -4.766 1 98.44 109 LYS B C 1
ATOM 2279 O O . LYS B 1 109 ? -19.859 4.27 -5.258 1 98.44 109 LYS B O 1
ATOM 2284 N N . ALA B 1 110 ? -21.078 3.311 -3.617 1 98.81 110 ALA B N 1
ATOM 2285 C CA . ALA B 1 110 ? -19.875 2.844 -2.918 1 98.81 110 ALA B CA 1
ATOM 2286 C C . ALA B 1 110 ? -19.062 1.902 -3.797 1 98.81 110 ALA B C 1
ATOM 2288 O O . ALA B 1 110 ? -17.844 2.059 -3.92 1 98.81 110 ALA B O 1
ATOM 2289 N N . PHE B 1 111 ? -19.734 1.02 -4.477 1 98.81 111 PHE B N 1
ATOM 2290 C CA . PHE B 1 111 ? -19.109 0.05 -5.363 1 98.81 111 PHE B CA 1
ATOM 2291 C C . PHE B 1 111 ? -18.344 0.754 -6.477 1 98.81 111 PHE B C 1
ATOM 2293 O O . PHE B 1 111 ? -17.188 0.424 -6.746 1 98.81 111 PHE B O 1
ATOM 2300 N N . GLU B 1 112 ? -18.969 1.691 -7.059 1 98.62 112 GLU B N 1
ATOM 2301 C CA . GLU B 1 112 ? -18.344 2.414 -8.164 1 98.62 112 GLU B CA 1
ATOM 2302 C C . GLU B 1 112 ? -17.109 3.168 -7.695 1 98.62 112 GLU B C 1
ATOM 2304 O O . GLU B 1 112 ? -16.109 3.234 -8.414 1 98.62 112 GLU B O 1
ATOM 2309 N N . LEU B 1 113 ? -17.234 3.701 -6.516 1 98.69 113 LEU B N 1
ATOM 2310 C CA . LEU B 1 113 ? -16.109 4.457 -5.961 1 98.69 113 LEU B CA 1
ATOM 2311 C C . LEU B 1 113 ? -14.969 3.531 -5.57 1 98.69 113 LEU B C 1
ATOM 2313 O O . LEU B 1 113 ? -13.797 3.818 -5.855 1 98.69 113 LEU B O 1
ATOM 2317 N N . TYR B 1 114 ? -15.305 2.471 -4.949 1 98.56 114 TYR B N 1
ATOM 2318 C CA . TYR B 1 114 ? -14.266 1.492 -4.637 1 98.56 114 TYR B CA 1
ATOM 2319 C C . TYR B 1 114 ? -13.594 0.989 -5.902 1 98.56 114 TYR B C 1
ATOM 2321 O O . TYR B 1 114 ? -12.383 0.753 -5.918 1 98.56 114 TYR B O 1
ATOM 2329 N N . LYS B 1 115 ? -14.367 0.772 -6.949 1 98.5 115 LYS B N 1
ATOM 2330 C CA . LYS B 1 115 ? -13.82 0.303 -8.219 1 98.5 115 LYS B CA 1
ATOM 2331 C C . LYS B 1 115 ? -12.828 1.307 -8.797 1 98.5 115 LYS B C 1
ATOM 2333 O O . LYS B 1 115 ? -11.766 0.921 -9.289 1 98.5 115 LYS B O 1
ATOM 2338 N N . LYS B 1 116 ? -13.188 2.594 -8.688 1 97.44 116 LYS B N 1
ATOM 2339 C CA . LYS B 1 116 ? -12.266 3.635 -9.133 1 97.44 116 LYS B CA 1
ATOM 2340 C C . LYS B 1 116 ? -10.977 3.613 -8.305 1 97.44 116 LYS B C 1
ATOM 2342 O O . LYS B 1 116 ? -9.875 3.67 -8.859 1 97.44 116 LYS B O 1
ATOM 2347 N N . SER B 1 117 ? -11.094 3.568 -7.012 1 96.56 117 SER B N 1
ATOM 2348 C CA . SER B 1 117 ? -9.969 3.523 -6.09 1 96.56 117 SER B CA 1
ATOM 2349 C C . SER B 1 117 ? -9.078 2.312 -6.359 1 96.56 117 SER B C 1
ATOM 2351 O O . SER B 1 117 ? -7.855 2.436 -6.418 1 96.56 117 SER B O 1
ATOM 2353 N N . ALA B 1 118 ? -9.719 1.195 -6.582 1 96 118 ALA B N 1
ATOM 2354 C CA . ALA B 1 118 ? -9.008 -0.059 -6.832 1 96 118 ALA B CA 1
ATOM 2355 C C . ALA B 1 118 ? -8.25 -0.005 -8.156 1 96 118 ALA B C 1
ATOM 2357 O O . ALA B 1 118 ? -7.09 -0.426 -8.227 1 96 118 ALA B O 1
ATOM 2358 N N . ASN B 1 119 ? -8.867 0.531 -9.188 1 94.31 119 ASN B N 1
ATOM 2359 C CA . ASN B 1 119 ? -8.242 0.637 -10.5 1 94.31 119 ASN B CA 1
ATOM 2360 C C . ASN B 1 119 ? -7.047 1.585 -10.477 1 94.31 119 ASN B C 1
ATOM 2362 O O . ASN B 1 119 ? -6.098 1.415 -11.242 1 94.31 119 ASN B O 1
ATOM 2366 N N . ASN B 1 120 ? -7.152 2.508 -9.523 1 90.25 120 ASN B N 1
ATOM 2367 C CA . ASN B 1 120 ? -6.039 3.441 -9.383 1 90.25 120 ASN B CA 1
ATOM 2368 C C . ASN B 1 120 ? -4.945 2.875 -8.477 1 90.25 120 ASN B C 1
ATOM 2370 O O . ASN B 1 120 ? -4.027 3.594 -8.086 1 90.25 120 ASN B O 1
ATOM 2374 N N . GLY B 1 121 ? -5.055 1.617 -8.023 1 86.5 121 GLY B N 1
ATOM 2375 C CA . GLY B 1 121 ? -3.971 0.898 -7.375 1 86.5 121 GLY B CA 1
ATOM 2376 C C . GLY B 1 121 ? -4.004 1.004 -5.863 1 86.5 121 GLY B C 1
ATOM 2377 O O . GLY B 1 121 ? -3.074 0.562 -5.184 1 86.5 121 GLY B O 1
ATOM 2378 N N . PHE B 1 122 ? -5.059 1.638 -5.25 1 89.62 122 PHE B N 1
ATOM 2379 C CA . PHE B 1 122 ? -5.129 1.774 -3.799 1 89.62 122 PHE B CA 1
ATOM 2380 C C . PHE B 1 122 ? -5.512 0.451 -3.146 1 89.62 122 PHE B C 1
ATOM 2382 O O . PHE B 1 122 ? -6.629 -0.036 -3.328 1 89.62 122 PHE B O 1
ATOM 2389 N N . ALA B 1 123 ? -4.652 -0.114 -2.379 1 91.69 123 ALA B N 1
ATOM 2390 C CA . ALA B 1 123 ? -4.77 -1.481 -1.879 1 91.69 123 ALA B CA 1
ATOM 2391 C C . ALA B 1 123 ? -6.039 -1.652 -1.047 1 91.69 123 ALA B C 1
ATOM 2393 O O . ALA B 1 123 ? -6.711 -2.682 -1.135 1 91.69 123 ALA B O 1
ATOM 2394 N N . LEU B 1 124 ? -6.352 -0.672 -0.242 1 94.38 124 LEU B N 1
ATOM 2395 C CA . LEU B 1 124 ? -7.57 -0.777 0.554 1 94.38 124 LEU B CA 1
ATOM 2396 C C . LEU B 1 124 ? -8.805 -0.723 -0.337 1 94.38 124 LEU B C 1
ATOM 2398 O O . LEU B 1 124 ? -9.805 -1.396 -0.063 1 94.38 124 LEU B O 1
ATOM 2402 N N . GLY B 1 125 ? -8.695 0.109 -1.326 1 97.19 125 GLY B N 1
ATOM 2403 C CA . GLY B 1 125 ? -9.766 0.123 -2.309 1 97.19 125 GLY B CA 1
ATOM 2404 C C . GLY B 1 125 ? -9.969 -1.216 -2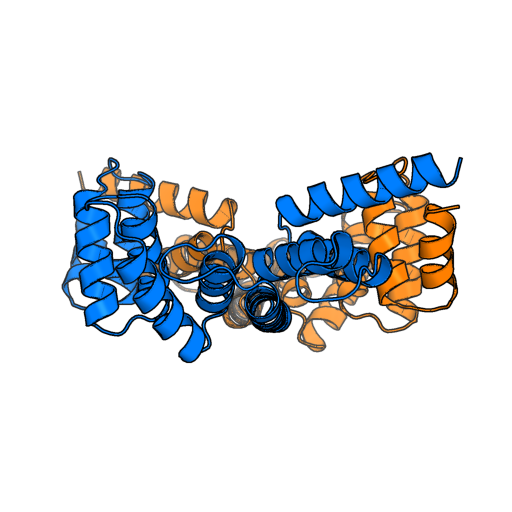.99 1 97.19 125 GLY B C 1
ATOM 2405 O O . GLY B 1 125 ? -11.109 -1.649 -3.195 1 97.19 125 GLY B O 1
ATOM 2406 N N . GLN B 1 126 ? -8.906 -1.866 -3.352 1 95.94 126 GLN B N 1
ATOM 2407 C CA . GLN B 1 126 ? -8.977 -3.203 -3.932 1 95.94 126 GLN B CA 1
ATOM 2408 C C . GLN B 1 126 ? -9.656 -4.184 -2.98 1 95.94 126 GLN B C 1
ATOM 2410 O O . GLN B 1 126 ? -10.508 -4.973 -3.4 1 95.94 126 GLN B O 1
ATOM 2415 N N . ASN B 1 127 ? -9.273 -4.066 -1.711 1 97.31 127 ASN B N 1
ATOM 2416 C CA . ASN B 1 127 ? -9.906 -4.914 -0.707 1 97.31 127 ASN B CA 1
ATOM 2417 C C . ASN B 1 127 ? -11.406 -4.652 -0.614 1 97.31 127 ASN B C 1
ATOM 2419 O O . ASN B 1 127 ? -12.203 -5.59 -0.592 1 97.31 127 ASN B O 1
ATOM 2423 N N . ASN B 1 128 ? -11.773 -3.398 -0.547 1 98.38 128 ASN B N 1
ATOM 2424 C CA . ASN B 1 128 ? -13.188 -3.062 -0.389 1 98.38 128 ASN B CA 1
ATOM 2425 C C . ASN B 1 128 ? -14 -3.473 -1.611 1 98.38 128 ASN B C 1
ATOM 2427 O O . ASN B 1 128 ? -15.156 -3.891 -1.483 1 98.38 128 ASN B O 1
ATOM 2431 N N . LEU B 1 129 ? -13.398 -3.326 -2.73 1 98.62 129 LEU B N 1
ATOM 2432 C CA . LEU B 1 129 ? -14.055 -3.809 -3.938 1 98.62 129 LEU B CA 1
ATOM 2433 C C . LEU B 1 129 ? -14.273 -5.316 -3.873 1 98.62 129 LEU B C 1
ATOM 2435 O O . LEU B 1 129 ? -15.328 -5.812 -4.277 1 98.62 129 LEU B O 1
ATOM 2439 N N . GLY B 1 130 ? -13.281 -6.055 -3.344 1 97.5 130 GLY B N 1
ATOM 2440 C CA . GLY B 1 130 ? -13.445 -7.48 -3.125 1 97.5 130 GLY B CA 1
ATOM 2441 C C . GLY B 1 130 ? -14.609 -7.82 -2.219 1 97.5 130 GLY B C 1
ATOM 2442 O O . GLY B 1 130 ? -15.391 -8.734 -2.512 1 97.5 130 GLY B O 1
ATOM 2443 N N . VAL B 1 131 ? -14.742 -7.07 -1.209 1 98.25 131 VAL B N 1
ATOM 2444 C CA . VAL B 1 131 ? -15.844 -7.273 -0.271 1 98.25 131 VAL B CA 1
ATOM 2445 C C . VAL B 1 131 ? -17.172 -7.082 -0.99 1 98.25 131 VAL B C 1
ATOM 2447 O O . VAL B 1 131 ? -18.125 -7.852 -0.779 1 98.25 131 VAL B O 1
ATOM 2450 N N . CYS B 1 132 ? -17.25 -6.066 -1.809 1 98.62 132 CYS B N 1
ATOM 2451 C CA . CYS B 1 132 ? -18.484 -5.816 -2.553 1 98.62 132 CYS B CA 1
ATOM 2452 C C . CYS B 1 132 ? -18.844 -7.02 -3.414 1 98.62 132 CYS B C 1
ATOM 2454 O O . CYS B 1 132 ? -20 -7.445 -3.432 1 98.62 132 CYS B O 1
ATOM 2456 N N . TYR B 1 133 ? -17.891 -7.602 -4.07 1 97.56 133 TYR B N 1
ATOM 2457 C CA . TYR B 1 133 ? -18.156 -8.766 -4.914 1 97.56 133 TYR B CA 1
ATOM 2458 C C . TYR B 1 133 ? -18.516 -9.984 -4.07 1 97.56 133 TYR B C 1
ATOM 2460 O O . TYR B 1 133 ? -19.344 -10.797 -4.469 1 97.56 133 TYR B O 1
ATOM 2468 N N . GLU B 1 134 ? -17.859 -10.125 -2.975 1 95.88 134 GLU B N 1
ATOM 2469 C CA . GLU B 1 134 ? -18.094 -11.273 -2.107 1 95.88 134 GLU B CA 1
ATOM 2470 C C . GLU B 1 134 ? -19.5 -11.273 -1.541 1 95.88 134 GLU B C 1
ATOM 2472 O O . GLU B 1 134 ? -20.156 -12.32 -1.474 1 95.88 134 GLU B O 1
ATOM 2477 N N . LYS B 1 135 ? -19.969 -10.07 -1.145 1 97.38 135 LYS B N 1
ATOM 2478 C CA . LYS B 1 135 ? -21.219 -9.969 -0.393 1 97.38 135 LYS B CA 1
ATOM 2479 C C . LYS B 1 135 ? -22.359 -9.469 -1.278 1 97.38 135 LYS B C 1
ATOM 2481 O O . LYS B 1 135 ? -23.516 -9.539 -0.895 1 97.38 135 LYS B O 1
ATOM 2486 N N . GLY B 1 136 ? -22.016 -8.969 -2.395 1 98.06 136 GLY B N 1
ATOM 2487 C CA . GLY B 1 136 ? -23.016 -8.461 -3.32 1 98.06 136 GLY B CA 1
ATOM 2488 C C . GLY B 1 136 ? -23.484 -7.059 -2.984 1 98.06 136 GLY B C 1
ATOM 2489 O O . GLY B 1 136 ? -24.656 -6.727 -3.174 1 98.06 136 GLY B O 1
ATOM 2490 N N . PHE B 1 137 ? -22.578 -6.234 -2.484 1 98.31 137 PHE B N 1
ATOM 2491 C CA . PHE B 1 137 ? -22.906 -4.844 -2.201 1 98.31 137 PHE B CA 1
ATOM 2492 C C . PHE B 1 137 ? -22.75 -3.986 -3.451 1 98.31 137 PHE B C 1
ATOM 2494 O O . PHE B 1 137 ? -21.641 -3.688 -3.869 1 98.31 137 PHE B O 1
ATOM 2501 N N . GLY B 1 138 ? -23.828 -3.533 -4.031 1 98.38 138 GLY B N 1
ATOM 2502 C CA . GLY B 1 138 ? -23.797 -2.648 -5.188 1 98.38 138 GLY B CA 1
ATOM 2503 C C . GLY B 1 138 ? -23.531 -3.381 -6.492 1 98.38 138 GLY B C 1
ATOM 2504 O O . GLY B 1 138 ? -23.406 -2.752 -7.543 1 98.38 138 GLY B O 1
ATOM 2505 N N . THR B 1 139 ? -23.469 -4.699 -6.363 1 98.12 139 THR B N 1
ATOM 2506 C CA . THR B 1 139 ? -23.234 -5.582 -7.504 1 98.12 139 THR B CA 1
ATOM 2507 C C . THR B 1 139 ? -23.766 -6.984 -7.215 1 98.12 139 THR B C 1
ATOM 2509 O O . THR B 1 139 ? -24.328 -7.234 -6.148 1 98.12 139 THR B O 1
ATOM 2512 N N . ARG B 1 140 ? -23.641 -7.855 -8.18 1 96.81 140 ARG B N 1
ATOM 2513 C CA . ARG B 1 140 ? -23.953 -9.258 -7.926 1 96.81 140 ARG B CA 1
ATOM 2514 C C . ARG B 1 140 ? -22.766 -9.977 -7.281 1 96.81 140 ARG B C 1
ATOM 2516 O O . ARG B 1 140 ? -21.609 -9.648 -7.551 1 96.81 140 ARG B O 1
ATOM 2523 N N . LYS B 1 141 ? -23.094 -10.914 -6.426 1 96 141 LYS B N 1
ATOM 2524 C CA . LYS B 1 141 ? -22.047 -11.742 -5.852 1 96 141 LYS B CA 1
ATOM 2525 C C . LYS B 1 141 ? -21.203 -12.406 -6.945 1 96 141 LYS B C 1
ATOM 2527 O O . LYS B 1 141 ? -21.75 -12.898 -7.934 1 96 141 LYS B O 1
ATOM 2532 N N . ASP B 1 142 ? -20 -12.312 -6.793 1 93.56 142 ASP B N 1
ATOM 2533 C CA . ASP B 1 142 ? -19.031 -12.898 -7.703 1 93.56 142 ASP B CA 1
ATOM 2534 C C . ASP B 1 142 ? -17.734 -13.258 -6.965 1 93.56 142 ASP B C 1
ATOM 2536 O O . ASP B 1 142 ? -16.844 -12.422 -6.84 1 93.56 142 ASP B O 1
ATOM 2540 N N . TYR B 1 143 ? -17.625 -14.422 -6.555 1 88.25 143 TYR B N 1
ATOM 2541 C CA . TYR B 1 143 ? -16.516 -14.844 -5.711 1 88.25 143 TYR B CA 1
ATOM 2542 C C . TYR B 1 143 ? -15.203 -14.859 -6.5 1 88.25 143 TYR B C 1
ATOM 2544 O O . TYR B 1 143 ? -14.133 -14.672 -5.93 1 88.25 143 TYR B O 1
ATOM 2552 N N . HIS B 1 144 ? -15.312 -15.055 -7.762 1 84.69 144 HIS B N 1
ATOM 2553 C CA . HIS B 1 144 ? -14.117 -14.984 -8.594 1 84.69 144 HIS B CA 1
ATOM 2554 C C . HIS B 1 144 ? -13.523 -13.578 -8.594 1 84.69 144 HIS B C 1
ATOM 2556 O O . HIS B 1 144 ? -12.312 -13.406 -8.445 1 84.69 144 HIS B O 1
ATOM 2562 N N . GLU B 1 145 ? -14.406 -12.648 -8.75 1 91 145 GLU B N 1
ATOM 2563 C CA . GLU B 1 145 ? -13.953 -11.258 -8.703 1 91 145 GLU B CA 1
ATOM 2564 C C . GLU B 1 145 ? -13.453 -10.891 -7.312 1 91 145 GLU B C 1
ATOM 2566 O O . GLU B 1 145 ? -12.461 -10.164 -7.176 1 91 145 GLU B O 1
ATOM 2571 N N . ALA B 1 146 ? -14.148 -11.367 -6.34 1 93 146 ALA B N 1
ATOM 2572 C CA . ALA B 1 146 ? -13.68 -11.109 -4.977 1 93 146 ALA B CA 1
ATOM 2573 C C . ALA B 1 146 ? -12.266 -11.633 -4.773 1 93 146 ALA B C 1
ATOM 2575 O O . ALA B 1 146 ? -11.398 -10.922 -4.262 1 93 146 ALA B O 1
ATOM 2576 N N . PHE B 1 147 ? -12.055 -12.82 -5.242 1 87 147 PHE B N 1
ATOM 2577 C CA . PHE B 1 147 ? -10.734 -13.438 -5.137 1 87 147 PHE B CA 1
ATOM 2578 C C . PHE B 1 147 ? -9.68 -12.594 -5.848 1 87 147 PHE B C 1
ATOM 2580 O O . PHE B 1 147 ? -8.602 -12.359 -5.309 1 87 147 PHE B O 1
ATOM 2587 N N . LYS B 1 148 ? -9.977 -12.203 -7.004 1 87 148 LYS B N 1
ATOM 2588 C CA . LYS B 1 148 ? -9.055 -11.414 -7.812 1 87 148 LYS B CA 1
ATOM 2589 C C . LYS B 1 148 ? -8.68 -10.117 -7.098 1 87 148 LYS B C 1
ATOM 2591 O O . LYS B 1 148 ? -7.496 -9.766 -7.02 1 87 148 LYS B O 1
ATOM 2596 N N . TRP B 1 149 ? -9.617 -9.477 -6.574 1 93.62 149 TRP B N 1
ATOM 2597 C CA . TRP B 1 149 ? -9.367 -8.164 -5.984 1 93.62 149 TRP B CA 1
ATOM 2598 C C . TRP B 1 149 ? -8.711 -8.305 -4.613 1 93.62 149 TRP B C 1
ATOM 2600 O O . TRP B 1 149 ? -7.844 -7.504 -4.254 1 93.62 149 TRP B O 1
ATOM 2610 N N . TYR B 1 150 ? -9.109 -9.258 -3.828 1 92.31 150 TYR B N 1
ATOM 2611 C CA . TYR B 1 150 ? -8.383 -9.516 -2.59 1 92.31 150 TYR B CA 1
ATOM 2612 C C . TYR B 1 150 ? -6.922 -9.844 -2.873 1 92.31 150 TYR B C 1
ATOM 2614 O O . TYR B 1 150 ? -6.027 -9.414 -2.133 1 92.31 150 TYR B O 1
ATOM 2622 N N . SER B 1 151 ? -6.695 -10.625 -3.93 1 86.88 151 SER B N 1
ATOM 2623 C CA . SER B 1 151 ? -5.332 -11 -4.289 1 86.88 151 SER B CA 1
ATOM 2624 C C . SER B 1 151 ? -4.504 -9.781 -4.672 1 86.88 151 SER B C 1
ATOM 2626 O O . SER B 1 151 ? -3.338 -9.672 -4.289 1 86.88 151 SER B O 1
ATOM 2628 N N . LYS B 1 152 ? -5.082 -8.906 -5.453 1 87.31 152 LYS B N 1
ATOM 2629 C CA . LYS B 1 152 ? -4.391 -7.668 -5.805 1 87.31 152 LYS B CA 1
ATOM 2630 C C . LYS B 1 152 ? -4.062 -6.848 -4.562 1 87.31 152 LYS B C 1
ATOM 2632 O O . LYS B 1 152 ? -2.963 -6.305 -4.445 1 87.31 152 LYS B O 1
ATOM 2637 N N . SER B 1 153 ? -5.012 -6.766 -3.707 1 92.31 153 SER B N 1
ATOM 2638 C CA . SER B 1 153 ? -4.801 -6.059 -2.449 1 92.31 153 SER B CA 1
ATOM 2639 C C . SER B 1 153 ? -3.672 -6.691 -1.643 1 92.31 153 SER B C 1
ATOM 2641 O O . SER B 1 153 ? -2.816 -5.984 -1.102 1 92.31 153 SER B O 1
ATOM 2643 N N . ALA B 1 154 ? -3.639 -8 -1.6 1 86.88 154 ALA B N 1
ATOM 2644 C CA . ALA B 1 154 ? -2.605 -8.742 -0.878 1 86.88 154 ALA B CA 1
ATOM 2645 C C . ALA B 1 154 ? -1.238 -8.547 -1.526 1 86.88 154 ALA B C 1
ATOM 2647 O O . ALA B 1 154 ? -0.233 -8.383 -0.832 1 86.88 154 ALA B O 1
ATOM 2648 N N . ASN B 1 155 ? -1.194 -8.57 -2.861 1 81.69 155 ASN B N 1
ATOM 2649 C CA . ASN B 1 155 ? 0.047 -8.367 -3.6 1 81.69 155 ASN B CA 1
ATOM 2650 C C . ASN B 1 155 ? 0.624 -6.973 -3.346 1 81.69 155 ASN B C 1
ATOM 2652 O O . ASN B 1 155 ? 1.838 -6.777 -3.416 1 81.69 155 ASN B O 1
ATOM 2656 N N . ASN B 1 156 ? -0.313 -6.109 -3.021 1 83.25 156 ASN B N 1
ATOM 2657 C CA . ASN B 1 156 ? 0.118 -4.762 -2.668 1 83.25 156 ASN B CA 1
ATOM 2658 C C . ASN B 1 156 ? 0.326 -4.617 -1.163 1 83.25 156 ASN B C 1
ATOM 2660 O O . ASN B 1 156 ? 0.223 -3.514 -0.621 1 83.25 156 ASN B O 1
ATOM 2664 N N . GLU B 1 157 ? 0.425 -5.754 -0.475 1 81.69 157 GLU B N 1
ATOM 2665 C CA . GLU B 1 157 ? 0.86 -5.871 0.914 1 81.69 157 GLU B CA 1
ATOM 2666 C C . GLU B 1 157 ? -0.183 -5.297 1.869 1 81.69 157 GLU B C 1
ATOM 2668 O O . GLU B 1 157 ? 0.162 -4.762 2.926 1 81.69 157 GLU B O 1
ATOM 2673 N N . CYS B 1 158 ? -1.432 -5.219 1.423 1 88.69 158 CYS B N 1
ATOM 2674 C CA . CYS B 1 158 ? -2.516 -4.805 2.305 1 88.69 158 CYS B CA 1
ATOM 2675 C C . CYS B 1 158 ? -2.932 -5.938 3.232 1 88.69 158 CYS B C 1
ATOM 2677 O O . CYS B 1 158 ? -3.387 -6.988 2.771 1 88.69 158 CYS B O 1
ATOM 2679 N N . ASP B 1 159 ? -2.941 -5.773 4.5 1 87.69 159 ASP B N 1
ATOM 2680 C CA . ASP B 1 159 ? -3.238 -6.816 5.477 1 87.69 159 ASP B CA 1
ATOM 2681 C C . ASP B 1 159 ? -4.699 -7.25 5.391 1 87.69 159 ASP B C 1
ATOM 2683 O O . ASP B 1 159 ? -5.016 -8.43 5.543 1 87.69 159 ASP B O 1
ATOM 2687 N N . GLU B 1 160 ? -5.516 -6.301 5.207 1 93.31 160 GLU B N 1
ATOM 2688 C CA . GLU B 1 160 ? -6.934 -6.625 5.074 1 93.31 160 GLU B CA 1
ATOM 2689 C C . GLU B 1 160 ? -7.18 -7.551 3.889 1 93.31 160 GLU B C 1
ATOM 2691 O O . GLU B 1 160 ? -7.949 -8.508 3.99 1 93.31 160 GLU B O 1
ATOM 2696 N N . GLY B 1 161 ? -6.492 -7.227 2.773 1 92.75 161 GLY B N 1
ATOM 2697 C CA . GLY B 1 161 ? -6.605 -8.078 1.603 1 92.75 161 GLY B CA 1
ATOM 2698 C C . GLY B 1 161 ? -6.129 -9.5 1.851 1 92.75 161 GLY B C 1
ATOM 2699 O O . GLY B 1 161 ? -6.785 -10.461 1.445 1 92.75 161 GLY B O 1
ATOM 2700 N N . LYS B 1 162 ? -5.047 -9.633 2.51 1 87.88 162 LYS B N 1
ATOM 2701 C CA . LYS B 1 162 ? -4.52 -10.953 2.855 1 87.88 162 LYS B CA 1
ATOM 2702 C C . LYS B 1 162 ? -5.5 -11.727 3.732 1 87.88 162 LYS B C 1
ATOM 2704 O O . LYS B 1 162 ? -5.75 -12.906 3.496 1 87.88 162 LYS B O 1
ATOM 2709 N N . LYS B 1 163 ? -6.094 -11.086 4.699 1 91.25 163 LYS B N 1
ATOM 2710 C CA . LYS B 1 163 ? -7.023 -11.727 5.625 1 91.25 163 LYS B CA 1
ATOM 2711 C C . LYS B 1 163 ? -8.289 -12.18 4.906 1 91.25 163 LYS B C 1
ATOM 2713 O O . LYS B 1 163 ? -8.742 -13.312 5.082 1 91.25 163 LYS B O 1
ATOM 2718 N N . ASN B 1 164 ? -8.812 -11.266 4.148 1 93.62 164 ASN B N 1
ATOM 2719 C CA . ASN B 1 164 ? -10.07 -11.602 3.475 1 93.62 164 ASN B CA 1
ATOM 2720 C C . ASN B 1 164 ? -9.867 -12.688 2.424 1 93.62 164 ASN B C 1
ATOM 2722 O O . ASN B 1 164 ? -10.75 -13.508 2.197 1 93.62 164 ASN B O 1
ATOM 2726 N N . LEU B 1 165 ? -8.742 -12.602 1.78 1 88.75 165 LEU B N 1
ATOM 2727 C CA . LEU B 1 165 ? -8.422 -13.672 0.84 1 88.75 165 LEU B CA 1
ATOM 2728 C C . LEU B 1 165 ? -8.375 -15.016 1.547 1 88.75 165 LEU B C 1
ATOM 2730 O O . LEU B 1 165 ? -8.914 -16 1.042 1 88.75 165 LEU B O 1
ATOM 2734 N N . LYS B 1 166 ? -7.762 -15.031 2.709 1 84.88 166 LYS B N 1
ATOM 2735 C CA . LYS B 1 166 ? -7.684 -16.25 3.508 1 84.88 166 LYS B CA 1
ATOM 2736 C C . LYS B 1 166 ? -9.07 -16.75 3.883 1 84.88 166 LYS B C 1
ATOM 2738 O O . LYS B 1 166 ? -9.375 -17.938 3.729 1 84.88 166 LYS B O 1
ATOM 2743 N N . CYS B 1 167 ? -9.883 -15.836 4.348 1 89.19 167 CYS B N 1
ATOM 2744 C CA . CYS B 1 167 ? -11.234 -16.203 4.77 1 89.19 167 CYS B CA 1
ATOM 2745 C C . CYS B 1 167 ? -12.039 -16.75 3.598 1 89.19 167 CYS B C 1
ATOM 2747 O O . CYS B 1 167 ? -12.773 -17.734 3.74 1 89.19 167 CYS B O 1
ATOM 2749 N N . LEU B 1 168 ? -11.906 -16.094 2.488 1 87.56 168 LEU B N 1
ATOM 2750 C CA . LEU B 1 168 ? -12.633 -16.547 1.301 1 87.56 168 LEU B CA 1
ATOM 2751 C C . LEU B 1 168 ? -12.211 -17.953 0.897 1 87.56 168 LEU B C 1
ATOM 2753 O O . LEU B 1 168 ? -13.055 -18.781 0.563 1 87.56 168 LEU B O 1
ATOM 2757 N N . LEU B 1 169 ? -10.984 -18.219 0.977 1 81.94 169 LEU B N 1
ATOM 2758 C CA . LEU B 1 169 ? -10.453 -19.516 0.571 1 81.94 169 LEU B CA 1
ATOM 2759 C C . LEU B 1 169 ? -10.852 -20.594 1.563 1 81.94 169 LEU B C 1
ATOM 2761 O O . LEU B 1 169 ? -11.164 -21.719 1.167 1 81.94 169 LEU B O 1
ATOM 2765 N N . LEU B 1 170 ? -10.812 -20.219 2.791 1 80.38 170 LEU B N 1
ATOM 2766 C CA . LEU B 1 170 ? -11.227 -21.172 3.812 1 80.38 170 LEU B CA 1
ATOM 2767 C C . LEU B 1 170 ? -12.703 -21.531 3.646 1 80.38 170 LEU B C 1
ATOM 2769 O O . LEU B 1 170 ? -13.078 -22.703 3.811 1 80.38 170 LEU B O 1
ATOM 2773 N N . TRP B 1 171 ? -13.43 -20.484 3.404 1 80.44 171 TRP B N 1
ATOM 2774 C CA . TRP B 1 171 ? -14.852 -20.719 3.178 1 80.44 171 TRP B CA 1
ATOM 2775 C C . TRP B 1 171 ? -15.078 -21.641 1.991 1 80.44 171 TRP B C 1
ATOM 2777 O O . TRP B 1 171 ? -15.891 -22.562 2.061 1 80.44 171 TRP B O 1
ATOM 2787 N N . TYR B 1 172 ? -14.398 -21.375 1.03 1 73.88 172 TYR B N 1
ATOM 2788 C CA . TYR B 1 172 ? -14.508 -22.203 -0.161 1 73.88 172 TYR B CA 1
ATOM 2789 C C . TYR B 1 172 ? -14.117 -23.641 0.14 1 73.88 172 TYR B C 1
ATOM 2791 O O . TYR B 1 172 ? -14.727 -24.578 -0.376 1 73.88 172 TYR B O 1
ATOM 2799 N N . HIS B 1 173 ? -13.039 -23.797 0.83 1 69.06 173 HIS B N 1
ATOM 2800 C CA . HIS B 1 173 ? -12.586 -25.141 1.199 1 69.06 173 HIS B CA 1
ATOM 2801 C C . HIS B 1 173 ? -13.633 -25.875 2.018 1 69.06 173 HIS B C 1
ATOM 2803 O O . HIS B 1 173 ? -13.859 -27.078 1.809 1 69.06 173 HIS B O 1
ATOM 2809 N N . LYS B 1 174 ? -14.312 -25.234 2.877 1 70.69 174 LYS B N 1
ATOM 2810 C CA . LYS B 1 174 ? -15.32 -25.844 3.75 1 70.69 174 LYS B CA 1
ATOM 2811 C C . LYS B 1 174 ? -16.547 -26.25 2.959 1 70.69 174 LYS B C 1
ATOM 2813 O O . LYS B 1 174 ? -17.125 -27.328 3.209 1 70.69 174 LYS B O 1
ATOM 2818 N N . VAL B 1 175 ? -16.859 -25.406 2.012 1 67.06 175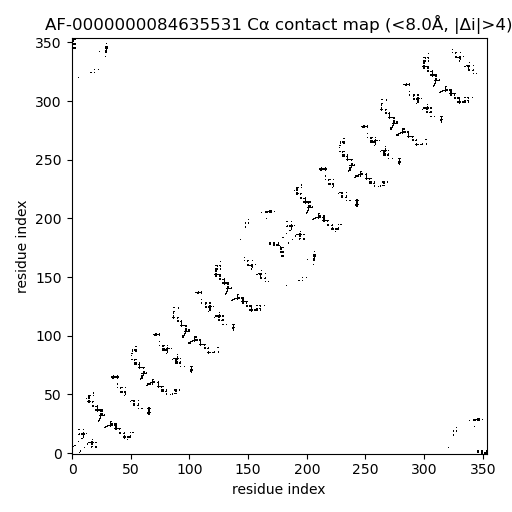 VAL B N 1
ATOM 2819 C CA . VAL B 1 175 ? -18.078 -25.719 1.274 1 67.06 175 VAL B CA 1
ATOM 2820 C C . VAL B 1 175 ? -17.797 -26.781 0.218 1 67.06 175 VAL B C 1
ATOM 2822 O O . VAL B 1 175 ? -18.719 -27.469 -0.228 1 67.06 175 VAL B O 1
ATOM 2825 N N . SER B 1 176 ? -16.625 -26.75 -0.252 1 59.25 176 SER B N 1
ATOM 2826 C CA . SER B 1 176 ? -16.281 -27.75 -1.261 1 59.25 176 SER B CA 1
ATOM 2827 C C . SER B 1 176 ? -16.125 -29.141 -0.64 1 59.25 176 SER B C 1
ATOM 2829 O O . SER B 1 176 ? -16.234 -30.156 -1.33 1 59.25 176 SER B O 1
ATOM 2831 N N . ILE B 1 177 ? -15.891 -29.297 0.682 1 50.97 177 ILE B N 1
ATOM 2832 C CA . ILE B 1 177 ? -15.906 -30.594 1.342 1 50.97 177 ILE B CA 1
ATOM 2833 C C . ILE B 1 177 ? -17.344 -30.984 1.681 1 50.97 177 ILE B C 1
ATOM 2835 O O . ILE B 1 177 ? -18.125 -30.156 2.176 1 50.97 177 ILE B O 1
#

InterPro domains:
  IPR006597 Sel1-like repeat [PF08238] (2-13)
  IPR006597 Sel1-like repeat [PF08238] (16-50)
  IPR006597 Sel1-like repeat [PF08238] (53-85)
  IPR006597 Sel1-like repeat [PF08238] (88-121)
  IPR006597 Sel1-like repeat [PF08238] (124-156)
  IPR006597 Sel1-like repeat [SM00671] (15-50)
  IPR006597 Sel1-like repeat [SM00671] (51-86)
  IPR006597 Sel1-like repeat [SM00671] (87-122)
  IPR006597 Sel1-like repeat [SM00671] (123-158)
  IPR011990 Tetratricopeptide-like helical domain superfamily [G3DSA:1.25.40.10] (1-176)
  IPR052945 Mitotic Progression Regulator [PTHR43628] (2-88)

Nearest PDB structures (foldseek):
  8sxq-assembly2_B  TM=8.970E-01  e=3.679E-11  Legionella pneumophila
  6deh-assembly2_B  TM=8.695E-01  e=4.185E-10  Legionella pneumophila subsp. pneumophila str. Philadelphia 1
  1ouv-assembly1_A  TM=8.007E-01  e=1.192E-08  Helicobacter pylori 26695
  6onw-assembly1_B  TM=7.900E-01  e=2.983E-08  Oxalobacter formigenes OXCC13
  6onw-assembly1_A  TM=7.858E-01  e=8.569E-08  Oxalobacter formigenes OXCC13

pLDDT: mean 89.6, std 11.57, range [39.0, 98.81]

Solvent-accessible surface area (backbone atoms only — not comparable to full-atom values): 15230 Å² total; per-residue (Å²): 81,38,62,41,49,49,44,40,39,26,64,69,61,36,32,66,37,17,32,42,50,14,49,24,18,59,68,33,38,47,42,73,62,32,35,48,60,14,38,53,26,14,48,50,9,32,74,66,63,28,57,72,21,23,35,53,39,15,46,23,20,56,70,30,42,53,46,69,62,33,37,49,60,15,37,51,29,11,47,52,18,27,75,72,65,36,33,67,14,19,28,53,35,13,46,23,20,56,71,33,42,53,45,73,62,33,39,47,61,14,36,55,26,12,45,53,4,26,73,67,65,31,29,66,15,18,25,52,36,11,49,22,19,55,71,29,42,50,48,68,64,32,60,68,57,14,49,52,25,11,38,54,3,28,75,61,70,26,65,66,10,45,50,51,38,19,51,53,36,36,51,29,43,56,68,43,97,80,38,62,40,52,50,44,41,40,26,65,69,60,36,32,65,36,17,31,42,51,14,50,24,18,58,69,34,39,48,43,73,61,32,35,49,58,14,36,52,26,15,48,50,9,32,74,66,64,28,58,72,21,24,36,52,37,16,46,23,21,57,71,30,40,53,47,70,64,32,35,49,60,16,37,54,29,11,47,52,19,27,75,71,64,35,32,65,13,19,28,52,35,13,47,22,20,56,72,33,42,53,45,71,62,33,39,46,61,14,35,54,26,12,46,52,4,24,74,66,65,29,30,66,15,17,24,52,35,11,50,22,19,57,72,29,42,52,46,67,63,32,58,68,58,13,48,53,26,10,39,54,3,29,76,62,71,26,65,66,9,44,49,51,40,20,52,53,36,37,50,29,44,56,66,43,96

Secondary structure (DSSP, 8-state):
-HHHHHHHHHHTT-HHHHHHHHHHHHHTSSS---HHHHHHHHHHHHHTT-HHHHHHHHHHHHHTSSS---HHHHHHHHHHHHHTT-HHHHHHHHHHHHHTSSS---HHHHHHHHHHHHHTT-HHHHHHHHHHHHHTSSS---HHHHHHHHHHHHHTT-HHHHHHHHHHHHHHHHHH-/-HHHHHHHHHHTT-HHHHHHHHHHHHHTSSS---HHHHHHHHHHHHHTT-HHHHHHHHHHHHHTSSS---HHHHHHHHHHHHHTT-HHHHHHHHHHHHHTSSS---HHHHHHHHHHHHHTT-HHHHHHHHHHHHHTSSS---HHHHHHHHHHHHHTT-HHHHHHHHHHHHHHHHHH-

Radius of gyration: 21.36 Å; Cα contacts (8 Å, |Δi|>4): 747; chains: 2; bounding box: 55×59×42 Å

Foldseek 3Di:
DVCVVLVVCLVVLVLVSLQVVLVCLCVVPVHDNALLSSLVSLVSSVVSPNLVSLQVNLVCLCVVRSHDNDQLSSLVSLVSSVVVQNLSSLQSNLVCQCVVRSHDNAQLSSLVSLVSSLVVQNLVSLQVNLVCQCPVRSHHNDNVSSLVSLVSSVVVVNPSSVVVNVVSVVVVVVVVD/DVCVVLVVCLVVLVLVSLQVVLVCLCVVPVHDRALLSSLVSLVSSVVSPNLVSLQVNLVCLCVVRSHDNDQLSSLVSLVSSVVVQNLSSLQSNLVCQCVVRSHDNAQLSSLVSLVSSLVVQNLVSLQVNLVCQCVVRSHHNDNVSSLVSLVSSVVVVNPSSVVVNVVSVVVVVVVVD

Sequence (354 aa):
MAFEWYSKSANNGCVEGQNNLALCYENGIGIDKDYGKAFELYSKATNNGYIFARSNLGRCYEKGFGTDKNYMRAFELYNKSANEGCSKGQNDLGNCYFYGKGITKDYKKAFELYKKSANNGFALGQNNLGVCYEKGFGTRKDYHEAFKWYSKSANNECDEGKKNLKCLLLWYHKVSIMAFEWYSKSANNGCVEGQNNLALCYENGIGIDKDYGKAFELYSKATNNGYIFARSNLGRCYEKGFGTDKNYMRAFELYNKSANEGCSKGQNDLGNCYFYGKGITKDYKKAFELYKKSANNGFALGQNNLGVCYEKGFGTRKDYHEAFKWYSKSANNECDEGKKNLKCLLLWYHKVSI

Organism: Rhizophagus irregularis (strain DAOM 197198w) (NCBI:txid1432141)